Protein AF-A0A151N813-F1 (afdb_monomer)

Sequence (233 aa):
MLEVTDEEVWAVTLVGGGPVPHPDSGGESEEPPSREAEDLAPAASGESGVGSRAPEPEWAKALGKALKEVLQPSPESVAYKRLRIFSGKDPLPPGEETFEAWHSHVTETLASWAVSEEEKRRRLLESFRDPAFAVVRMIKQENSNISVLQCLKLLSSVFGKSVQAEALFLEFNKTYQQKGETVSAYILRLERVLQQLAAQGGLTWEMAGKARLQQLQHSFGMLVGQPKLDGKC

pLDDT: mean 71.02, std 21.88, range [28.88, 94.69]

Secondary structure (DSSP, 8-state):
------------------PPPPPP-----------------------------PPPPHHHHHHHHHHHHHHSPPHHHHTT-PPPPB---SSPPTT---HHHHHHHHHHHHHH--S-HHHHHHHHHHHB-TTHHHHHHHHHHH-TT--HHHHHHHHHHHHS----HHHHHHHHHH--PPTT--HHHHHHHHHHHHHHHHHTTSS-HHHHHHHHHHHHHHHHHHHH---------

Foldseek 3Di:
DDDDDDDDDDDPDDDDDDDDDDDDDDDDDDDDDDDDDDDDDDDDDDDDDDPPPDPDPPVVVVVVVVVCVVPPCPCVNQVPDQQAADALDPVDDPPDDALVVSLVRLVVNLVPHPDDQVVNVVSVLVRYDPPVNVVLVVVCVVPVPDGPVNSSVVCCVVRNPPPDLVNLVVVLLVQAADDVRDPVNSLVVNVVSLVSNVVNVNDDPVRSVVSSVVRVVVNVVVVVPDPDPPDDD

Mean predicted aligned error: 19.92 Å

Structure (mmCIF, N/CA/C/O backbone):
data_AF-A0A151N813-F1
#
_entry.id   AF-A0A151N813-F1
#
loop_
_atom_site.group_PDB
_atom_site.id
_atom_site.type_symbol
_atom_site.label_atom_id
_atom_site.label_alt_id
_atom_site.label_comp_id
_atom_site.label_asym_id
_atom_site.label_entity_id
_atom_site.label_seq_id
_atom_site.pdbx_PDB_ins_code
_atom_site.Cartn_x
_atom_site.Cartn_y
_atom_site.Cartn_z
_atom_site.occupancy
_atom_site.B_iso_or_equiv
_atom_site.auth_seq_id
_atom_site.auth_comp_id
_atom_site.auth_asym_id
_atom_site.auth_atom_id
_atom_site.pdbx_PDB_model_num
ATOM 1 N N . MET A 1 1 ? -9.549 21.080 59.063 1.00 31.45 1 MET A N 1
ATOM 2 C CA . MET A 1 1 ? -8.547 20.264 59.772 1.00 31.45 1 MET A CA 1
ATOM 3 C C . MET A 1 1 ? -8.586 18.883 59.152 1.00 31.45 1 MET A C 1
ATOM 5 O O . MET A 1 1 ? -9.656 18.291 59.144 1.00 31.45 1 MET A O 1
ATOM 9 N N . LEU A 1 2 ? -7.424 18.469 58.644 1.00 28.88 2 LEU A N 1
ATOM 10 C CA . LEU A 1 2 ? -7.049 17.204 58.002 1.00 28.88 2 LEU A CA 1
ATOM 11 C C . LEU A 1 2 ? -7.455 16.989 56.534 1.00 28.88 2 LEU A C 1
ATOM 13 O O . LEU A 1 2 ? -8.622 16.965 56.156 1.00 28.88 2 LEU A O 1
ATOM 17 N N . GLU A 1 3 ? -6.378 16.878 55.762 1.00 39.06 3 GLU A N 1
ATOM 18 C CA . GLU A 1 3 ? -6.183 16.683 54.333 1.00 39.06 3 GLU A CA 1
ATOM 19 C C . GLU A 1 3 ? -6.311 15.204 53.941 1.00 39.06 3 GLU A C 1
ATOM 21 O O . GLU A 1 3 ? -6.033 14.331 54.761 1.00 39.06 3 GLU A O 1
ATOM 26 N N . VAL A 1 4 ? -6.601 14.946 52.662 1.00 31.75 4 VAL A N 1
ATOM 27 C CA . VAL A 1 4 ? -5.928 13.902 51.867 1.00 31.75 4 VAL A CA 1
ATOM 28 C C . VAL A 1 4 ? -5.714 14.477 50.463 1.00 31.75 4 VAL A C 1
ATOM 30 O O . VAL A 1 4 ? -6.650 14.968 49.833 1.00 31.75 4 VAL A O 1
ATOM 33 N N . THR A 1 5 ? -4.457 14.470 50.038 1.00 36.81 5 THR A N 1
ATOM 34 C CA . THR A 1 5 ? -3.904 14.965 48.773 1.00 36.81 5 THR A CA 1
ATOM 35 C C . THR A 1 5 ? -3.867 13.885 47.688 1.00 36.81 5 THR A C 1
ATOM 37 O O . THR A 1 5 ? -3.756 12.712 48.025 1.00 36.81 5 THR A O 1
ATOM 40 N N . ASP A 1 6 ? -3.869 14.360 46.434 1.00 35.25 6 ASP A N 1
ATOM 41 C CA . ASP A 1 6 ? -3.265 13.815 45.200 1.00 35.25 6 ASP A CA 1
ATOM 42 C C . ASP A 1 6 ? -3.540 12.366 44.777 1.00 35.25 6 ASP A C 1
ATOM 44 O O . ASP A 1 6 ? -3.143 11.455 45.482 1.00 35.25 6 ASP A O 1
ATOM 48 N N . GLU A 1 7 ? -4.094 12.180 43.566 1.00 32.06 7 GLU A N 1
ATOM 49 C CA . GLU A 1 7 ? -3.434 11.400 42.500 1.00 32.06 7 GLU A CA 1
ATOM 50 C C . GLU A 1 7 ? -3.884 11.911 41.109 1.00 32.06 7 GLU A C 1
ATOM 52 O O . GLU A 1 7 ? -5.049 11.849 40.709 1.00 32.06 7 GLU A O 1
ATOM 57 N N . GLU A 1 8 ? -2.899 12.472 40.418 1.00 34.56 8 GLU A N 1
ATOM 58 C CA . GLU A 1 8 ? -2.790 12.942 39.039 1.00 34.56 8 GLU A CA 1
ATOM 59 C C . GLU A 1 8 ? -3.786 12.392 37.996 1.00 34.56 8 GLU A C 1
ATOM 61 O O . GLU A 1 8 ? -3.764 11.240 37.554 1.00 34.56 8 GLU A O 1
ATOM 66 N N . VAL A 1 9 ? -4.594 13.314 37.474 1.00 36.69 9 VAL A N 1
ATOM 67 C CA . VAL A 1 9 ? -5.397 13.157 36.261 1.00 36.69 9 VAL A CA 1
ATOM 68 C C . VAL A 1 9 ? -4.473 13.253 35.037 1.00 36.69 9 VAL A C 1
ATOM 70 O O . VAL A 1 9 ? -4.235 14.329 34.504 1.00 36.69 9 VAL A O 1
ATOM 73 N N . TRP A 1 10 ? -3.939 12.105 34.614 1.00 31.36 10 TRP A N 1
ATOM 74 C CA . TRP A 1 10 ? -3.465 11.767 33.259 1.00 31.36 10 TRP A CA 1
ATOM 75 C C . TRP A 1 10 ? -2.813 12.891 32.432 1.00 31.36 10 TRP A C 1
ATOM 77 O O . TRP A 1 10 ? -3.293 13.246 31.353 1.00 31.36 10 TRP A O 1
ATOM 87 N N . ALA A 1 11 ? -1.652 13.376 32.866 1.00 31.75 11 ALA A N 1
ATOM 88 C CA . ALA A 1 11 ? -0.708 14.022 31.963 1.00 31.75 11 ALA A CA 1
ATOM 89 C C . ALA A 1 11 ? 0.151 12.940 31.285 1.00 31.75 11 ALA A C 1
ATOM 91 O O . ALA A 1 11 ? 1.164 12.511 31.826 1.00 31.75 11 ALA A O 1
ATOM 92 N N . VAL A 1 12 ? -0.247 12.473 30.098 1.00 35.78 12 VAL A N 1
ATOM 93 C CA . VAL A 1 12 ? 0.667 11.723 29.220 1.00 35.78 12 VAL A CA 1
ATOM 94 C C . VAL A 1 12 ? 1.146 12.686 28.146 1.00 35.78 12 VAL A C 1
ATOM 96 O O . VAL A 1 12 ? 0.469 12.935 27.151 1.00 35.78 12 VAL A O 1
ATOM 99 N N . THR A 1 13 ? 2.301 13.290 28.397 1.00 34.25 13 THR A N 1
ATOM 100 C CA . THR A 1 13 ? 3.003 14.150 27.450 1.00 34.25 13 THR A CA 1
ATOM 101 C C . THR A 1 13 ? 3.733 13.295 26.413 1.00 34.25 13 THR A C 1
ATOM 103 O O . THR A 1 13 ? 4.518 12.406 26.736 1.00 34.25 13 THR A O 1
ATOM 106 N N . LEU A 1 14 ? 3.477 13.580 25.135 1.00 37.69 14 LEU A N 1
ATOM 107 C CA . LEU A 1 14 ? 4.284 13.117 24.007 1.00 37.69 14 LEU A CA 1
ATOM 108 C C . LEU A 1 14 ? 5.649 13.817 24.059 1.00 37.69 14 LEU A C 1
ATOM 110 O O . LEU A 1 14 ? 5.739 15.004 23.750 1.00 37.69 14 LEU A O 1
ATOM 114 N N . VAL A 1 15 ? 6.713 13.098 24.430 1.00 35.47 15 VAL A N 1
ATOM 115 C CA . VAL A 1 15 ? 8.097 13.589 24.312 1.00 35.47 15 VAL A CA 1
ATOM 116 C C . VAL A 1 15 ? 9.010 12.520 23.711 1.00 35.47 15 VAL A C 1
ATOM 118 O O . VAL A 1 15 ? 9.234 11.470 24.298 1.00 35.47 15 VAL A O 1
ATOM 121 N N . GLY A 1 16 ? 9.531 12.852 22.525 1.00 33.00 16 GLY A N 1
ATOM 122 C CA . GLY A 1 16 ? 10.963 12.886 22.197 1.00 33.00 16 GLY A CA 1
ATOM 123 C C . GLY A 1 16 ? 11.802 11.621 22.386 1.00 33.00 16 GL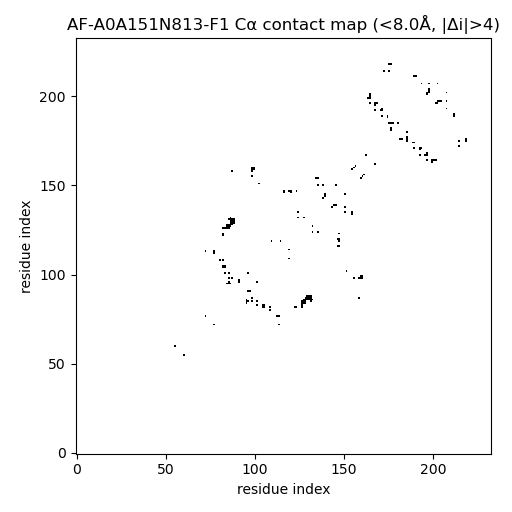Y A C 1
ATOM 124 O O . GLY A 1 16 ? 12.147 11.248 23.500 1.00 33.00 16 GLY A O 1
ATOM 125 N N . GLY A 1 17 ? 12.235 11.042 21.264 1.00 35.16 17 GLY A N 1
ATOM 126 C CA . GLY A 1 17 ? 13.209 9.954 21.218 1.00 35.16 17 GLY A CA 1
ATOM 127 C C . GLY A 1 17 ? 14.632 10.324 21.660 1.00 35.16 17 GLY A C 1
ATOM 128 O O . GLY A 1 17 ? 15.066 11.471 21.576 1.00 35.16 17 GLY A O 1
ATOM 129 N N . GLY A 1 18 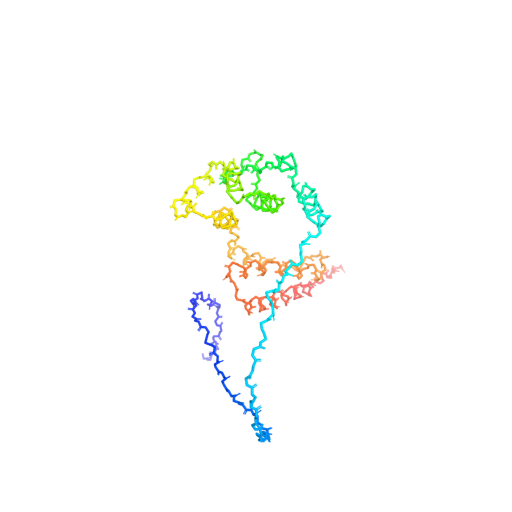? 15.370 9.283 22.051 1.00 33.16 18 GLY A N 1
ATOM 130 C CA . GLY A 1 18 ? 16.820 9.247 22.236 1.00 33.16 18 GLY A CA 1
ATOM 131 C C . GLY A 1 18 ? 17.324 7.790 22.176 1.00 33.16 18 GLY A C 1
ATOM 132 O O . GLY A 1 18 ? 16.537 6.882 22.448 1.00 33.16 18 GLY A O 1
ATOM 133 N N . PRO A 1 19 ? 18.581 7.534 21.758 1.00 34.00 19 PRO A N 1
ATOM 134 C CA . PRO A 1 19 ? 19.038 6.219 21.303 1.00 34.00 19 PRO A CA 1
ATOM 135 C C . PRO A 1 19 ? 19.539 5.310 22.436 1.00 34.00 19 PRO A C 1
ATOM 137 O O . PRO A 1 19 ? 20.128 5.768 23.412 1.00 34.00 19 PRO A O 1
ATOM 140 N N . VAL A 1 20 ? 19.338 4.001 22.260 1.00 39.66 20 VAL A N 1
ATOM 141 C CA . VAL A 1 20 ? 19.756 2.938 23.188 1.00 39.66 20 VAL A CA 1
ATOM 142 C C . VAL A 1 20 ? 21.216 2.535 22.909 1.00 39.66 20 VAL A C 1
ATOM 144 O O . VAL A 1 20 ? 21.538 2.257 21.752 1.00 39.66 20 VAL A O 1
ATOM 147 N N . PRO A 1 21 ? 22.108 2.472 23.918 1.00 40.69 21 PRO A N 1
ATOM 148 C CA . PRO A 1 21 ? 23.473 1.983 23.744 1.00 40.69 21 PRO A CA 1
ATOM 149 C C . PRO A 1 21 ? 23.545 0.446 23.801 1.00 40.69 21 PRO A C 1
ATOM 151 O O . PRO A 1 21 ? 22.892 -0.196 24.623 1.00 40.69 21 PRO A O 1
ATOM 154 N N . HIS A 1 22 ? 24.380 -0.132 22.934 1.00 44.50 22 HIS A N 1
ATOM 155 C CA . HIS A 1 22 ? 24.817 -1.531 22.985 1.00 44.50 22 HIS A CA 1
ATOM 156 C C . HIS A 1 22 ? 25.845 -1.739 24.111 1.00 44.50 22 HIS A C 1
ATOM 158 O O . HIS A 1 22 ? 26.760 -0.921 24.227 1.00 44.50 22 HIS A O 1
ATOM 164 N N . PRO A 1 23 ? 25.782 -2.843 24.876 1.00 46.44 23 PRO A N 1
ATOM 165 C CA . PRO A 1 23 ? 26.921 -3.297 25.654 1.00 46.44 23 PRO A CA 1
ATOM 166 C C . PRO A 1 23 ? 27.832 -4.196 24.808 1.00 46.44 23 PRO A C 1
ATOM 168 O O . PRO A 1 23 ? 27.420 -5.222 24.264 1.00 46.44 23 PRO A O 1
ATOM 171 N N . ASP A 1 24 ? 29.077 -3.744 24.729 1.00 34.41 24 ASP A N 1
ATOM 172 C CA . ASP A 1 24 ? 30.290 -4.459 24.356 1.00 34.41 24 ASP A CA 1
ATOM 173 C C . ASP A 1 24 ? 30.599 -5.550 25.400 1.00 34.41 24 ASP A C 1
ATOM 175 O O . ASP A 1 24 ? 30.432 -5.330 26.603 1.00 34.41 24 ASP A O 1
ATOM 179 N N . SER A 1 25 ? 31.040 -6.728 24.960 1.00 40.72 25 SER A N 1
ATOM 180 C CA . SER A 1 25 ? 31.631 -7.735 25.846 1.00 40.72 25 SER A CA 1
ATOM 181 C C . SER A 1 25 ? 32.571 -8.631 25.045 1.00 40.72 25 SER A C 1
ATOM 183 O O . SER A 1 25 ? 32.150 -9.555 24.347 1.00 40.72 25 SER A O 1
ATOM 185 N N . GLY A 1 26 ? 33.858 -8.295 25.127 1.00 33.66 26 GLY A N 1
ATOM 186 C CA . GLY A 1 26 ? 34.970 -9.175 24.797 1.00 33.66 26 GLY A CA 1
ATOM 187 C C . GLY A 1 26 ? 35.279 -10.170 25.923 1.00 33.66 26 GLY A C 1
ATOM 188 O O . GLY A 1 26 ? 34.836 -10.010 27.060 1.00 33.66 26 GLY A O 1
ATOM 189 N N . GLY A 1 27 ? 36.064 -11.186 25.569 1.00 31.92 27 GLY A N 1
ATOM 190 C CA . GLY A 1 27 ? 36.585 -12.237 26.447 1.00 31.92 27 GLY A CA 1
ATOM 191 C C . GLY A 1 27 ? 36.788 -13.518 25.630 1.00 31.92 27 GLY A C 1
ATOM 192 O O . GLY A 1 27 ? 35.830 -14.240 25.391 1.00 31.92 27 GLY A O 1
ATOM 193 N N . GLU A 1 28 ? 37.870 -13.624 24.861 1.00 32.19 28 GLU A N 1
ATOM 194 C CA . GLU A 1 28 ? 39.173 -14.225 25.211 1.00 32.19 28 GLU A CA 1
ATOM 195 C C . GLU A 1 28 ? 39.224 -15.763 25.158 1.00 32.19 28 GLU A C 1
ATOM 197 O O . GLU A 1 28 ? 38.359 -16.483 25.645 1.00 32.19 28 GLU A O 1
ATOM 202 N N . SER A 1 29 ? 40.279 -16.191 24.467 1.00 40.81 29 SER A N 1
ATOM 203 C CA . SER A 1 29 ? 40.729 -17.506 24.029 1.00 40.81 29 SER A CA 1
ATOM 204 C C . SER A 1 29 ? 40.925 -18.560 25.118 1.00 40.81 29 SER A C 1
ATOM 206 O O . SER A 1 29 ? 41.423 -18.238 26.187 1.00 40.81 29 SER A O 1
ATOM 208 N N . GLU A 1 30 ? 40.771 -19.835 24.741 1.00 35.66 30 GLU A N 1
ATOM 209 C CA . GLU A 1 30 ? 41.654 -20.913 25.213 1.00 35.66 30 GLU A CA 1
ATOM 210 C C . GLU A 1 30 ? 41.930 -21.931 24.086 1.00 35.66 30 GLU A C 1
ATOM 212 O O . GLU A 1 30 ? 41.045 -22.648 23.622 1.00 35.66 30 GLU A O 1
ATOM 217 N N . GLU A 1 31 ? 43.193 -21.979 23.660 1.00 44.72 31 GLU A N 1
ATOM 218 C CA . GLU A 1 31 ? 43.885 -23.132 23.067 1.00 44.72 31 GLU A CA 1
ATOM 219 C C . GLU A 1 31 ? 44.896 -23.604 24.131 1.00 44.72 31 GLU A C 1
ATOM 221 O O . GLU A 1 31 ? 45.392 -22.747 24.874 1.00 44.72 31 GLU A O 1
ATOM 226 N N . PRO A 1 32 ? 45.187 -24.914 24.290 1.00 48.72 32 PRO A N 1
ATOM 227 C CA . PRO A 1 32 ? 46.527 -25.429 23.905 1.00 48.72 32 PRO A CA 1
ATOM 228 C C . PRO A 1 32 ? 46.560 -26.975 23.662 1.00 48.72 32 PRO A C 1
ATOM 230 O O . PRO A 1 32 ? 45.519 -27.627 23.769 1.00 48.72 32 PRO A O 1
ATOM 233 N N . PRO A 1 33 ? 47.724 -27.661 23.519 1.00 48.94 33 PRO A N 1
ATOM 234 C CA . PRO A 1 33 ? 49.008 -27.283 22.912 1.00 48.94 33 PRO A CA 1
ATOM 235 C C . PRO A 1 33 ? 49.556 -28.298 21.869 1.00 48.94 33 PRO A C 1
ATOM 237 O O . PRO A 1 33 ? 49.332 -29.507 21.934 1.00 48.94 33 PRO A O 1
ATOM 240 N N . SER A 1 34 ? 50.402 -27.765 20.985 1.00 35.53 34 SER A N 1
ATOM 241 C CA . SER A 1 34 ? 51.756 -28.214 20.598 1.00 35.53 34 SER A CA 1
ATOM 242 C C . SER A 1 34 ? 52.111 -29.712 20.551 1.00 35.53 34 SER A C 1
ATOM 244 O O . SER A 1 34 ? 52.251 -30.375 21.579 1.00 35.53 34 SER A O 1
ATOM 246 N N . ARG A 1 35 ? 52.541 -30.174 19.368 1.00 37.06 35 ARG A N 1
ATOM 247 C CA . ARG A 1 35 ? 53.760 -30.992 19.242 1.00 37.06 35 ARG A CA 1
ATOM 248 C C . ARG A 1 35 ? 54.541 -30.608 17.989 1.00 37.06 35 ARG A C 1
ATOM 250 O O . ARG A 1 35 ? 53.966 -30.333 16.941 1.00 37.06 35 ARG A O 1
ATOM 257 N N . GLU A 1 36 ? 55.845 -30.520 18.191 1.00 37.66 36 GLU A N 1
ATOM 258 C CA . GLU A 1 36 ? 56.830 -29.843 17.361 1.00 37.66 36 GLU A CA 1
ATOM 259 C C . GLU A 1 36 ? 57.248 -30.630 16.110 1.00 37.66 36 GLU A C 1
ATOM 261 O O . GLU A 1 36 ? 57.192 -31.857 16.075 1.00 37.66 36 GLU A O 1
ATOM 266 N N . ALA A 1 37 ? 57.637 -29.817 15.121 1.00 45.16 37 ALA A N 1
ATOM 267 C CA . ALA A 1 37 ? 58.468 -30.000 13.932 1.00 45.16 37 ALA A CA 1
ATOM 268 C C . ALA A 1 37 ? 59.145 -31.353 13.705 1.00 45.16 37 ALA A C 1
ATOM 270 O O . ALA A 1 37 ? 59.802 -31.822 14.619 1.00 45.16 37 ALA A O 1
ATOM 271 N N . GLU A 1 38 ? 59.167 -31.812 12.442 1.00 43.50 38 GLU A N 1
ATOM 272 C CA . GLU A 1 38 ? 60.421 -32.119 11.730 1.00 43.50 38 GLU A CA 1
ATOM 273 C C . GLU A 1 38 ? 60.307 -31.746 10.237 1.00 43.50 38 GLU A C 1
ATOM 275 O O . GLU A 1 38 ? 59.293 -31.968 9.574 1.00 43.50 38 GLU A O 1
ATOM 280 N N . ASP A 1 39 ? 61.367 -31.089 9.782 1.00 41.25 39 ASP A N 1
ATOM 281 C CA . ASP A 1 39 ? 61.653 -30.482 8.485 1.00 41.25 39 ASP A CA 1
ATOM 282 C C . ASP A 1 39 ? 61.910 -31.538 7.394 1.00 41.25 39 ASP A C 1
ATOM 284 O O . ASP A 1 39 ? 62.437 -32.599 7.714 1.00 41.25 39 ASP A O 1
ATOM 288 N N . LEU A 1 40 ? 61.558 -31.237 6.133 1.00 41.03 40 LEU A N 1
ATOM 289 C CA . LEU A 1 40 ? 62.145 -31.775 4.887 1.00 41.03 40 LEU A CA 1
ATOM 290 C C . LEU A 1 40 ? 61.308 -31.330 3.671 1.00 41.03 40 LEU A C 1
ATOM 292 O O . LEU A 1 40 ? 60.356 -31.991 3.251 1.00 41.03 40 LEU A O 1
ATOM 296 N N . ALA A 1 41 ? 61.707 -30.220 3.047 1.00 43.88 41 ALA A N 1
ATOM 297 C CA . ALA A 1 41 ? 61.429 -29.999 1.628 1.00 43.88 41 ALA A CA 1
ATOM 298 C C . ALA A 1 41 ? 62.288 -30.957 0.779 1.00 43.88 41 ALA A C 1
ATOM 300 O O . ALA A 1 41 ? 63.435 -31.249 1.128 1.00 43.88 41 ALA A O 1
ATOM 301 N N . PRO A 1 42 ? 61.792 -31.374 -0.395 1.00 43.50 42 PRO A N 1
ATOM 302 C CA . PRO A 1 42 ? 62.461 -30.875 -1.590 1.00 43.50 42 PRO A CA 1
ATOM 303 C C . PRO A 1 42 ? 61.488 -30.396 -2.671 1.00 43.50 42 PRO A C 1
ATOM 305 O O . PRO A 1 42 ? 60.418 -30.953 -2.906 1.00 43.50 42 PRO A O 1
ATOM 308 N N . ALA A 1 43 ? 61.918 -29.341 -3.353 1.00 42.41 43 ALA A N 1
ATOM 309 C CA . ALA A 1 43 ? 61.304 -28.807 -4.554 1.00 42.41 43 ALA A CA 1
ATOM 310 C C . ALA A 1 43 ? 61.310 -29.827 -5.705 1.00 42.41 43 ALA A C 1
ATOM 312 O O . ALA A 1 43 ? 62.350 -30.418 -5.980 1.00 42.41 43 ALA A O 1
ATOM 313 N N . ALA A 1 44 ? 60.192 -29.942 -6.430 1.00 35.62 44 ALA A N 1
ATOM 314 C CA . ALA A 1 44 ? 60.163 -30.116 -7.886 1.00 35.62 44 ALA A CA 1
ATOM 315 C C . ALA A 1 44 ? 58.720 -30.039 -8.420 1.00 35.62 44 ALA A C 1
ATOM 317 O O . ALA A 1 44 ? 57.857 -30.820 -8.038 1.00 35.62 44 ALA A O 1
ATOM 318 N N . SER A 1 45 ? 58.507 -29.067 -9.306 1.00 43.53 45 SER A N 1
ATOM 319 C CA . SER A 1 45 ? 57.642 -29.051 -10.493 1.00 43.53 45 SER A CA 1
ATOM 320 C C . SER A 1 45 ? 56.474 -30.044 -10.599 1.00 43.53 45 SER A C 1
ATOM 322 O O . SER A 1 45 ? 56.663 -31.252 -10.715 1.00 43.53 45 SER A O 1
ATOM 324 N N . GLY A 1 46 ? 55.265 -29.497 -10.745 1.00 35.47 46 GLY A N 1
ATOM 325 C CA . GLY A 1 46 ? 54.067 -30.245 -11.1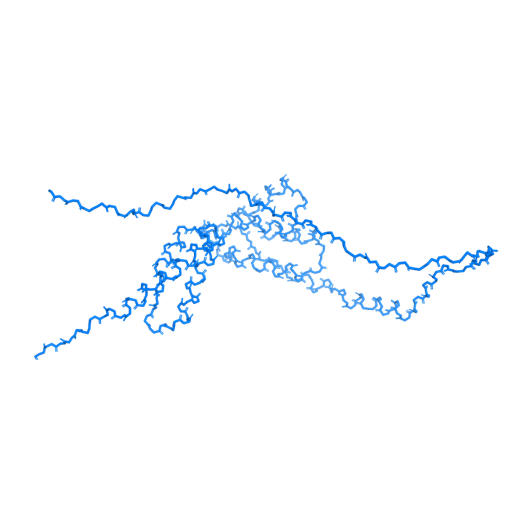18 1.00 35.47 46 GLY A CA 1
ATOM 326 C C . GLY A 1 46 ? 52.924 -29.314 -11.501 1.00 35.47 46 GLY A C 1
ATOM 327 O O . GLY A 1 46 ? 52.020 -29.055 -10.717 1.00 35.47 46 GLY A O 1
ATOM 328 N N . GLU A 1 47 ? 53.001 -28.777 -12.709 1.00 43.47 47 GLU A N 1
ATOM 329 C CA . GLU A 1 47 ? 51.936 -28.040 -13.379 1.00 43.47 47 GLU A CA 1
ATOM 330 C C . GLU A 1 47 ? 50.761 -28.994 -13.658 1.00 43.47 47 GLU A C 1
ATOM 332 O O . GLU A 1 47 ? 50.941 -29.984 -14.362 1.00 43.47 47 GLU A O 1
ATOM 337 N N . SER A 1 48 ? 49.571 -28.730 -13.109 1.00 39.28 48 SER A N 1
ATOM 338 C CA . SER A 1 48 ? 48.253 -29.192 -13.601 1.00 39.28 48 SER A CA 1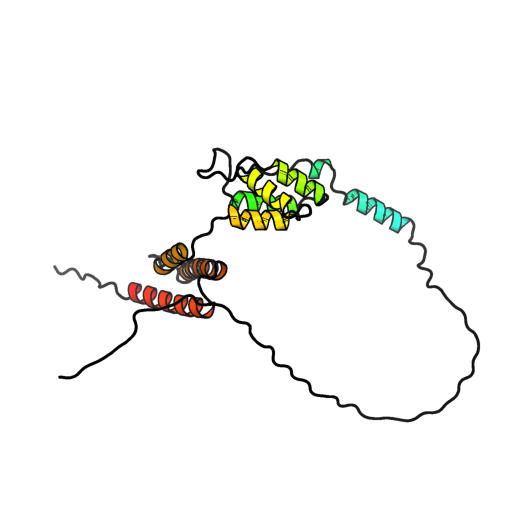
ATOM 339 C C . SER A 1 48 ? 47.186 -28.824 -12.567 1.00 39.28 48 SER A C 1
ATOM 341 O O . SER A 1 48 ? 47.348 -29.088 -11.388 1.00 39.28 48 SER A O 1
ATOM 343 N N . GLY A 1 49 ? 46.050 -28.233 -12.891 1.00 38.84 49 GLY A N 1
ATOM 344 C CA . GLY A 1 49 ? 45.522 -27.839 -14.175 1.00 38.84 49 GLY A CA 1
ATOM 345 C C . GLY A 1 49 ? 44.364 -26.888 -13.914 1.00 38.84 49 GLY A C 1
ATOM 346 O O . GLY A 1 49 ? 43.641 -27.003 -12.923 1.00 38.84 49 GLY A O 1
ATOM 347 N N . VAL A 1 50 ? 44.214 -25.928 -14.819 1.00 41.69 50 VAL A N 1
ATOM 348 C CA . VAL A 1 50 ? 42.993 -25.147 -14.986 1.00 41.69 50 VAL A CA 1
ATOM 349 C C . VAL A 1 50 ? 41.825 -26.128 -14.968 1.00 41.69 50 VAL A C 1
ATOM 351 O O . VAL A 1 50 ? 41.753 -27.015 -15.820 1.00 41.69 50 VAL A O 1
ATOM 354 N N . GLY A 1 51 ? 40.940 -25.989 -13.980 1.00 37.56 51 GLY A N 1
ATOM 355 C CA . GLY A 1 51 ? 39.683 -26.717 -13.922 1.00 37.56 51 GLY A CA 1
ATOM 356 C C . GLY A 1 51 ? 38.893 -26.422 -15.189 1.00 37.56 51 GLY A C 1
ATOM 357 O O . GLY A 1 51 ? 38.180 -25.423 -15.271 1.00 37.56 51 GLY A O 1
ATOM 358 N N . SER A 1 52 ? 39.056 -27.274 -16.202 1.00 43.78 52 SER A N 1
ATOM 359 C CA . SER A 1 52 ? 38.202 -27.280 -17.377 1.00 43.78 52 SER A CA 1
ATOM 360 C C . SER A 1 52 ? 36.812 -27.630 -16.888 1.00 43.78 52 SER A C 1
ATOM 362 O O . SER A 1 52 ? 36.500 -28.790 -16.622 1.00 43.78 52 SER A O 1
ATOM 364 N N . ARG A 1 53 ? 35.967 -26.606 -16.758 1.00 57.34 53 ARG A N 1
ATOM 365 C CA . ARG A 1 53 ? 34.521 -26.778 -16.772 1.00 57.34 53 ARG A CA 1
ATOM 366 C C . ARG A 1 53 ? 34.219 -27.556 -18.047 1.00 57.34 53 ARG A C 1
ATOM 368 O O . ARG A 1 53 ? 34.357 -27.008 -19.140 1.00 57.34 53 ARG A O 1
ATOM 375 N N . ALA A 1 54 ? 33.905 -28.843 -17.893 1.00 60.66 54 ALA A N 1
ATOM 376 C CA . ALA A 1 54 ? 33.540 -29.707 -19.002 1.00 60.66 54 ALA A CA 1
ATOM 377 C C . ALA A 1 54 ? 32.514 -28.970 -19.880 1.00 60.66 54 ALA A C 1
ATOM 379 O O . ALA A 1 54 ? 31.637 -28.292 -19.324 1.00 60.66 54 ALA A O 1
ATOM 380 N N . PRO A 1 55 ? 32.642 -29.034 -21.219 1.00 69.06 55 PRO A N 1
ATOM 381 C CA . PRO A 1 55 ? 31.706 -28.367 -22.105 1.00 69.06 55 PRO A CA 1
ATOM 382 C C . PRO A 1 55 ? 30.309 -28.849 -21.738 1.00 69.06 55 PRO A C 1
ATOM 384 O O . PRO A 1 55 ? 30.037 -30.050 -21.731 1.00 69.06 55 PRO A O 1
ATOM 387 N N . GLU A 1 56 ? 29.462 -27.899 -21.344 1.00 73.81 56 GLU A N 1
ATOM 388 C CA . GLU A 1 56 ? 28.092 -28.202 -20.968 1.00 73.81 56 GLU A CA 1
ATOM 389 C C . GLU A 1 56 ? 27.459 -28.998 -22.119 1.00 73.81 56 GLU A C 1
ATOM 391 O O . GLU A 1 56 ? 27.587 -28.566 -23.274 1.00 73.81 56 GLU A O 1
ATOM 396 N N . PRO A 1 57 ? 26.836 -30.158 -21.844 1.00 86.25 57 PRO A N 1
ATOM 397 C CA . PRO A 1 57 ? 26.282 -30.982 -22.899 1.00 86.25 57 PRO A CA 1
ATOM 398 C C . PRO A 1 57 ? 25.331 -30.163 -23.772 1.00 86.25 57 PRO A C 1
ATOM 400 O O . PRO A 1 57 ? 24.527 -29.387 -23.259 1.00 86.25 57 PRO A O 1
ATOM 403 N N . GLU A 1 58 ? 25.380 -30.353 -25.088 1.00 85.38 58 GLU A N 1
ATOM 404 C CA . GLU A 1 58 ? 24.513 -29.619 -26.023 1.00 85.38 58 GLU A CA 1
ATOM 405 C C . GLU A 1 58 ? 23.022 -29.788 -25.684 1.00 85.38 58 GLU A C 1
ATOM 407 O O . GLU A 1 58 ? 22.237 -28.856 -25.842 1.00 85.38 58 GLU A O 1
ATOM 412 N N . TRP A 1 59 ? 22.639 -30.936 -25.111 1.00 86.19 59 TRP A N 1
ATOM 413 C CA . TRP A 1 59 ? 21.284 -31.162 -24.607 1.00 86.19 59 TRP A CA 1
ATOM 414 C C . TRP A 1 59 ? 20.937 -30.277 -23.400 1.00 86.19 59 TRP A C 1
ATOM 416 O O . TRP A 1 59 ? 19.800 -29.833 -23.294 1.00 86.19 59 TRP A O 1
ATOM 426 N N . ALA A 1 60 ? 21.891 -29.974 -22.518 1.00 88.88 60 ALA A N 1
ATOM 427 C CA . ALA A 1 60 ? 21.681 -29.107 -21.361 1.00 88.88 60 ALA A CA 1
ATOM 428 C C . ALA A 1 60 ? 21.567 -27.632 -21.785 1.00 88.88 60 ALA A C 1
ATOM 430 O O . ALA A 1 60 ? 20.645 -26.945 -21.346 1.00 88.88 60 ALA A O 1
ATOM 431 N N . LYS A 1 61 ? 22.371 -27.187 -22.764 1.00 87.19 61 LYS A N 1
ATOM 432 C CA . LYS A 1 61 ? 22.190 -25.872 -23.408 1.00 87.19 61 LYS A CA 1
ATOM 433 C C . LYS A 1 61 ? 20.845 -25.764 -24.126 1.00 87.19 61 LYS A C 1
ATOM 435 O O . LYS A 1 61 ? 20.166 -24.742 -24.020 1.00 87.19 61 LYS A O 1
ATOM 440 N N . ALA A 1 62 ? 20.448 -26.811 -24.851 1.00 89.38 62 ALA A N 1
ATOM 441 C CA . ALA A 1 62 ? 19.167 -26.869 -25.548 1.00 89.38 62 ALA A CA 1
ATOM 442 C C . ALA A 1 62 ? 17.986 -26.854 -24.568 1.00 89.38 62 ALA A C 1
ATOM 444 O O . ALA A 1 62 ? 17.029 -26.113 -24.788 1.00 89.38 62 ALA A O 1
ATOM 445 N N . LEU A 1 63 ? 18.077 -27.589 -23.454 1.00 88.69 63 LEU A N 1
ATOM 446 C CA . LEU A 1 63 ? 17.100 -27.527 -22.368 1.00 88.69 63 LEU A CA 1
ATOM 447 C C . LEU A 1 63 ? 17.074 -26.147 -21.715 1.00 88.69 63 LEU A C 1
ATOM 449 O O . LEU A 1 63 ? 15.993 -25.624 -21.489 1.00 88.69 63 LEU A O 1
ATOM 453 N N . GLY A 1 64 ? 18.2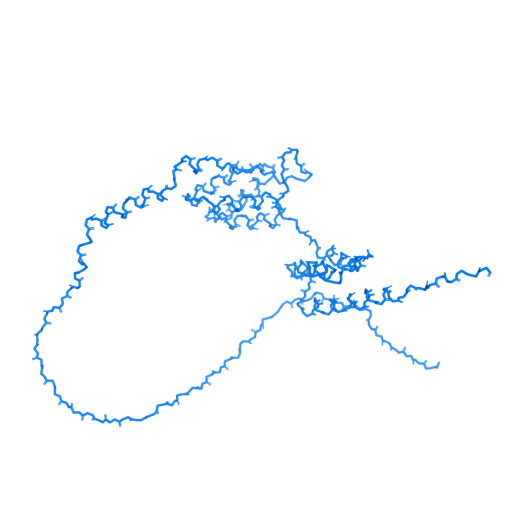25 -25.522 -21.462 1.00 87.75 64 GLY A N 1
ATOM 454 C CA . GLY A 1 64 ? 18.298 -24.163 -20.925 1.00 87.75 64 GLY A CA 1
ATOM 455 C C . GLY A 1 64 ? 17.632 -23.141 -21.847 1.00 87.75 64 GLY A C 1
ATO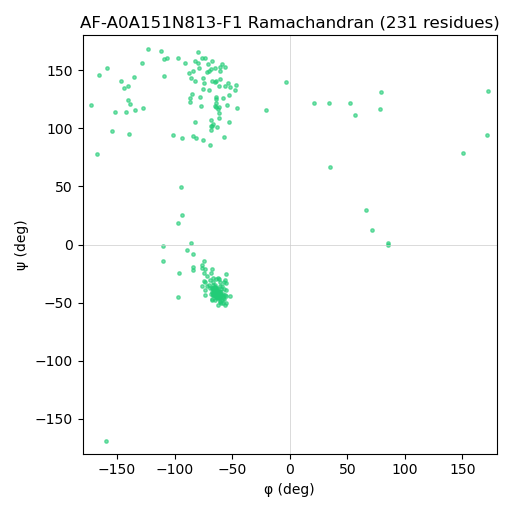M 456 O O . GLY A 1 64 ? 16.907 -22.262 -21.381 1.00 87.75 64 GLY A O 1
ATOM 457 N N . LYS A 1 65 ? 17.807 -23.287 -23.165 1.00 84.50 65 LYS A N 1
ATOM 458 C CA . LYS A 1 65 ? 17.139 -22.454 -24.171 1.00 84.50 65 LYS A CA 1
ATOM 459 C C . LYS A 1 65 ? 15.630 -22.707 -24.216 1.00 84.50 65 LYS A C 1
ATOM 461 O O . LYS A 1 65 ? 14.870 -21.747 -24.163 1.00 84.50 65 LYS A O 1
ATOM 466 N N . ALA A 1 66 ? 15.203 -23.967 -24.256 1.00 84.00 66 ALA A N 1
ATOM 467 C CA . ALA A 1 66 ? 13.791 -24.341 -24.286 1.00 84.00 66 ALA A CA 1
ATOM 468 C C . ALA A 1 66 ? 13.064 -23.923 -23.000 1.00 84.00 66 ALA A C 1
ATOM 470 O O . ALA A 1 66 ? 11.972 -23.371 -23.049 1.00 84.00 66 ALA A O 1
ATOM 471 N N . LEU A 1 67 ? 13.697 -24.114 -21.843 1.00 84.12 67 LEU A N 1
ATOM 472 C CA . LEU A 1 67 ? 13.176 -23.686 -20.552 1.00 84.12 67 LEU A CA 1
ATOM 473 C C . LEU A 1 67 ? 13.084 -22.158 -20.500 1.00 84.12 67 LEU A C 1
ATOM 475 O O . LEU A 1 67 ? 12.061 -21.629 -20.083 1.00 84.12 67 LEU A O 1
ATOM 479 N N . LYS A 1 68 ? 14.093 -21.437 -21.009 1.00 80.81 68 LYS A N 1
ATOM 480 C CA . LYS A 1 68 ? 14.032 -19.979 -21.148 1.00 80.81 68 LYS A CA 1
ATOM 481 C C . LYS A 1 68 ? 12.874 -19.551 -22.044 1.00 80.81 68 LYS A C 1
ATOM 483 O O . LYS A 1 68 ? 12.195 -18.618 -21.659 1.00 80.81 68 LYS A O 1
ATOM 488 N N . GLU A 1 69 ? 12.629 -20.215 -23.173 1.00 77.00 69 GLU A N 1
AT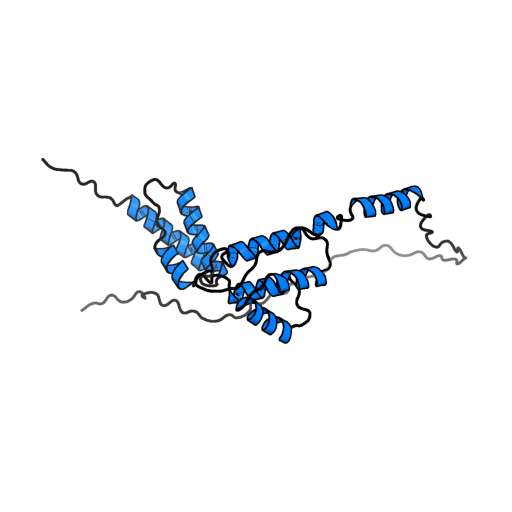OM 489 C CA . GLU A 1 69 ? 11.509 -19.933 -24.089 1.00 77.00 69 GLU A CA 1
ATOM 490 C C . GLU A 1 69 ? 10.131 -20.257 -23.481 1.00 77.00 69 GLU A C 1
ATOM 492 O O . GLU A 1 69 ? 9.199 -19.483 -23.667 1.00 77.00 69 GLU A O 1
ATOM 497 N N . VAL A 1 70 ? 10.002 -21.336 -22.702 1.00 73.81 70 VAL A N 1
ATOM 498 C CA . VAL A 1 70 ? 8.745 -21.736 -22.033 1.00 73.81 70 VAL A CA 1
ATOM 499 C C . VAL A 1 70 ? 8.442 -20.875 -20.802 1.00 73.81 70 VAL A C 1
ATOM 501 O O . VAL A 1 70 ? 7.282 -20.571 -20.530 1.00 73.81 70 VAL A O 1
ATOM 504 N N . LEU A 1 71 ? 9.472 -20.468 -20.056 1.00 69.81 71 LEU A N 1
ATOM 505 C CA . LEU A 1 71 ? 9.347 -19.526 -18.941 1.00 69.81 71 LEU A CA 1
ATOM 506 C C . LEU A 1 71 ? 9.356 -18.066 -19.390 1.00 69.81 71 LEU A C 1
ATOM 508 O O . LEU A 1 71 ? 9.101 -17.200 -18.551 1.00 69.81 71 LEU A O 1
ATOM 512 N N . GLN A 1 72 ? 9.631 -17.766 -20.668 1.00 66.06 72 GLN A N 1
ATOM 513 C CA . GLN A 1 72 ? 9.385 -16.423 -21.177 1.00 66.06 72 GLN A CA 1
ATOM 514 C C . GLN A 1 72 ? 7.881 -16.186 -21.068 1.00 66.06 72 GLN A C 1
ATOM 516 O O . GLN A 1 72 ? 7.092 -16.888 -21.704 1.00 66.06 72 GLN A O 1
ATOM 521 N N . PRO A 1 73 ? 7.455 -15.209 -20.263 1.00 56.56 73 PRO A N 1
ATOM 522 C CA . PRO A 1 73 ? 6.057 -14.862 -20.223 1.00 56.56 73 PRO A CA 1
ATOM 523 C C . PRO A 1 73 ? 5.707 -14.344 -21.615 1.00 56.56 73 PRO A C 1
ATOM 525 O O . PRO A 1 73 ? 6.302 -13.369 -22.078 1.00 56.56 73 PRO A O 1
ATOM 528 N N . SER A 1 74 ? 4.786 -15.031 -22.300 1.00 49.62 74 SER A N 1
ATOM 529 C CA . SER A 1 74 ? 4.315 -14.602 -23.617 1.00 49.62 74 SER A CA 1
ATOM 530 C C . SER A 1 74 ? 3.975 -13.108 -23.554 1.00 49.62 74 SER A C 1
ATOM 532 O O . SER A 1 74 ? 3.285 -12.691 -22.611 1.00 49.62 74 SER A O 1
ATOM 534 N N . PRO A 1 75 ? 4.425 -12.290 -24.524 1.00 53.09 75 PRO A N 1
ATOM 535 C CA . PRO A 1 75 ? 4.092 -10.871 -24.549 1.00 53.09 75 PRO A CA 1
ATOM 536 C C . PRO A 1 75 ? 2.574 -10.652 -24.513 1.00 53.09 75 PRO A C 1
ATOM 538 O O . PRO A 1 75 ? 2.129 -9.642 -23.981 1.00 53.09 75 PRO A O 1
ATOM 541 N N . GLU A 1 76 ? 1.773 -11.620 -24.967 1.00 47.06 76 GLU A N 1
ATOM 542 C CA . GLU A 1 76 ? 0.308 -11.575 -24.912 1.00 47.06 76 GLU A CA 1
ATOM 543 C C . GLU A 1 76 ? -0.260 -11.785 -23.495 1.00 47.06 76 GLU A C 1
ATOM 545 O O . GLU A 1 76 ? -1.257 -11.162 -23.136 1.00 47.06 76 GLU A O 1
ATOM 550 N N . SER A 1 77 ? 0.396 -12.585 -22.645 1.00 51.59 77 SER A N 1
ATOM 551 C CA . SER A 1 77 ? 0.004 -12.805 -21.237 1.00 51.59 77 SER A CA 1
ATOM 552 C C . SER A 1 77 ? 0.292 -11.575 -20.362 1.00 51.59 77 SER A C 1
ATOM 554 O O . SER A 1 77 ? -0.484 -11.214 -19.474 1.00 51.59 77 SER A O 1
ATOM 556 N N . VAL A 1 78 ? 1.386 -10.872 -20.663 1.00 51.56 78 VAL A N 1
ATOM 557 C CA . VAL A 1 78 ? 1.807 -9.641 -19.975 1.00 51.56 78 VAL A CA 1
ATOM 558 C C . VAL A 1 78 ? 1.098 -8.399 -20.532 1.00 51.56 78 VAL A C 1
ATOM 560 O O . VAL A 1 78 ? 0.966 -7.387 -19.841 1.00 51.56 78 VAL A O 1
ATOM 563 N N . ALA A 1 79 ? 0.596 -8.462 -21.769 1.00 50.03 79 ALA A N 1
ATOM 564 C CA . ALA A 1 79 ? -0.046 -7.338 -22.443 1.00 50.03 79 ALA A CA 1
ATOM 565 C C . ALA A 1 79 ? -1.391 -6.900 -21.834 1.00 50.03 79 ALA A C 1
ATOM 567 O O . ALA A 1 79 ? -1.779 -5.753 -22.048 1.00 50.03 79 ALA A O 1
ATOM 568 N N . TYR A 1 80 ? -2.097 -7.737 -21.062 1.00 52.91 80 TYR A N 1
ATOM 569 C CA . TYR A 1 80 ? -3.533 -7.506 -20.822 1.00 52.91 80 TYR A CA 1
ATOM 570 C C . TYR A 1 80 ? -3.981 -7.080 -19.421 1.00 52.91 80 TYR A C 1
ATOM 572 O O . TYR A 1 80 ? -5.165 -6.795 -19.236 1.00 52.91 80 TYR A O 1
ATOM 580 N N . LYS A 1 81 ? -3.095 -6.941 -18.431 1.00 69.00 81 LYS A N 1
ATOM 581 C CA . LYS A 1 81 ? -3.512 -6.370 -17.139 1.00 69.00 81 LYS A CA 1
ATOM 582 C C . LYS A 1 81 ? -3.254 -4.871 -17.139 1.00 69.00 81 LYS A C 1
ATOM 584 O O . LYS A 1 81 ? -2.166 -4.420 -16.821 1.00 69.00 81 LYS A O 1
ATOM 589 N N . ARG A 1 82 ? -4.240 -4.072 -17.541 1.00 81.56 82 ARG A N 1
ATOM 590 C CA . ARG A 1 82 ? -4.182 -2.615 -17.360 1.00 81.56 82 ARG A CA 1
ATOM 591 C C . ARG A 1 82 ? -4.314 -2.302 -15.868 1.00 81.56 82 ARG A C 1
ATOM 593 O O . ARG A 1 82 ? -5.216 -2.832 -15.226 1.00 81.56 82 ARG A O 1
ATOM 600 N N . LEU A 1 83 ? -3.452 -1.437 -15.332 1.00 90.88 83 LEU A N 1
ATOM 601 C CA . LEU A 1 83 ? -3.654 -0.906 -13.981 1.00 90.88 83 LEU A CA 1
ATOM 602 C C . LEU A 1 83 ? -4.944 -0.082 -13.947 1.00 90.88 83 LEU A C 1
ATOM 604 O O . LEU A 1 83 ? -5.242 0.660 -14.889 1.00 90.88 83 LEU A O 1
ATOM 608 N N . ARG A 1 84 ? -5.700 -0.208 -12.856 1.00 92.12 84 ARG A N 1
ATOM 609 C CA . ARG A 1 84 ? -6.863 0.646 -12.594 1.00 92.12 84 ARG A CA 1
ATOM 610 C C . ARG A 1 84 ? -6.448 2.111 -12.503 1.00 92.12 84 ARG A C 1
ATOM 612 O O . ARG A 1 84 ? -5.331 2.425 -12.094 1.00 92.12 84 ARG A O 1
ATOM 619 N N . ILE A 1 85 ? -7.358 2.993 -12.903 1.00 92.81 85 ILE A N 1
ATOM 620 C CA . ILE A 1 85 ? -7.127 4.436 -12.877 1.00 92.81 85 ILE A CA 1
ATOM 621 C C . ILE A 1 85 ? -7.217 4.945 -11.436 1.00 92.81 85 ILE A C 1
ATOM 623 O O . ILE A 1 85 ? -8.051 4.464 -10.672 1.00 92.81 85 ILE A O 1
ATOM 627 N N . PHE A 1 86 ? -6.377 5.921 -11.089 1.00 94.44 86 PHE A N 1
ATOM 628 C CA . PHE A 1 86 ? -6.435 6.619 -9.808 1.00 94.44 86 PHE A CA 1
ATOM 629 C C . PHE A 1 86 ? -6.206 8.117 -9.971 1.00 94.44 86 PHE A C 1
ATOM 631 O O . PHE A 1 86 ? -5.153 8.550 -10.450 1.00 94.44 86 PHE A O 1
ATOM 638 N N . SER A 1 87 ? -7.179 8.924 -9.556 1.00 93.50 87 SER A N 1
ATOM 639 C CA . SER A 1 87 ? -7.065 10.379 -9.553 1.00 93.50 87 SER A CA 1
ATOM 640 C C . SER A 1 87 ? -6.639 10.946 -8.203 1.00 93.50 87 SER A C 1
ATOM 642 O O . SER A 1 87 ? -6.112 12.050 -8.168 1.00 93.50 87 SER A O 1
ATOM 644 N N . GLY A 1 88 ? -6.887 10.248 -7.091 1.00 90.56 88 GLY A N 1
ATOM 645 C CA . GLY A 1 88 ? -6.661 10.786 -5.743 1.00 90.56 88 GLY A CA 1
ATOM 646 C C . GLY A 1 88 ? -7.577 11.960 -5.379 1.00 90.56 88 GLY A C 1
ATOM 647 O O . GLY A 1 88 ? -7.171 12.847 -4.636 1.00 90.56 88 GLY A O 1
ATOM 648 N N . LYS A 1 89 ? -8.794 12.009 -5.940 1.00 88.25 89 LYS A N 1
ATOM 649 C CA . LYS A 1 89 ? -9.808 13.015 -5.582 1.00 88.25 89 LYS A CA 1
ATOM 650 C C . LYS A 1 89 ? -10.609 12.561 -4.364 1.00 88.25 89 LYS A C 1
ATOM 652 O O . LYS A 1 89 ? -10.950 11.385 -4.257 1.00 88.25 89 LYS A O 1
ATOM 657 N N . ASP A 1 90 ? -10.954 13.522 -3.516 1.00 81.00 90 ASP A N 1
ATOM 658 C CA . ASP A 1 90 ? -11.911 13.370 -2.422 1.00 81.00 90 ASP A CA 1
ATOM 659 C C . ASP A 1 90 ? -12.961 14.496 -2.540 1.00 81.00 90 ASP A C 1
ATOM 661 O O . ASP A 1 90 ? -12.574 15.670 -2.527 1.00 81.00 90 ASP A O 1
ATOM 665 N N . PRO A 1 91 ? -14.261 14.195 -2.753 1.00 81.38 91 PRO A N 1
ATOM 666 C CA . PRO A 1 91 ? -14.887 12.868 -2.780 1.00 81.38 91 PRO A CA 1
ATOM 667 C C . PRO A 1 91 ? -14.518 12.018 -4.008 1.00 81.38 91 PRO A C 1
ATOM 669 O O . PRO A 1 91 ? -14.172 12.534 -5.074 1.00 81.38 91 PRO A O 1
ATOM 672 N N . LEU A 1 92 ? -14.616 10.695 -3.841 1.00 86.12 92 LEU A N 1
ATOM 673 C CA . LEU A 1 92 ? -14.217 9.699 -4.838 1.00 86.12 92 LEU A CA 1
ATOM 674 C C . LEU A 1 92 ? -15.070 9.793 -6.125 1.00 86.12 92 LEU A C 1
ATOM 676 O O . LEU A 1 92 ? -16.301 9.737 -6.038 1.00 86.12 92 LEU A O 1
ATOM 680 N N . PRO A 1 93 ? -14.459 9.908 -7.322 1.00 86.25 93 PRO A N 1
ATOM 681 C CA . PRO A 1 93 ? -15.197 9.947 -8.582 1.00 86.25 93 PRO A CA 1
ATOM 682 C C . PRO A 1 93 ? -15.950 8.636 -8.883 1.00 86.25 93 PRO A C 1
ATOM 684 O O . PRO A 1 93 ? -15.490 7.558 -8.498 1.00 86.25 93 PRO A O 1
ATOM 687 N N . PRO A 1 94 ? -17.073 8.682 -9.627 1.00 83.69 94 PRO A N 1
ATOM 688 C CA . PRO A 1 94 ? -17.778 7.475 -10.052 1.00 83.69 94 PRO A CA 1
ATOM 689 C C . PRO A 1 94 ? -16.876 6.537 -10.864 1.00 83.69 94 PRO A C 1
ATOM 691 O O . PRO A 1 94 ? -16.303 6.939 -11.875 1.00 83.69 94 PRO A O 1
ATOM 694 N N . GLY A 1 95 ? -16.786 5.274 -10.440 1.00 84.25 95 GLY A N 1
ATOM 695 C CA . GLY A 1 95 ? -15.974 4.251 -11.108 1.00 84.25 95 GLY A CA 1
ATOM 696 C C . GLY A 1 95 ? -14.499 4.222 -10.695 1.00 84.25 95 GLY A C 1
ATOM 697 O O . GLY A 1 95 ? -13.759 3.385 -11.209 1.00 84.25 95 GLY A O 1
ATOM 698 N N . GLU A 1 96 ? -14.075 5.087 -9.772 1.00 89.62 96 GLU A N 1
ATOM 699 C CA . GLU A 1 96 ? -12.767 4.995 -9.118 1.00 89.62 96 GLU A CA 1
ATOM 700 C C . GLU A 1 96 ? -12.870 4.285 -7.760 1.00 89.62 96 GLU A C 1
ATOM 702 O O . GLU A 1 96 ? -13.949 4.158 -7.179 1.00 89.62 96 GLU A O 1
ATOM 707 N N . GLU A 1 97 ? -11.737 3.789 -7.262 1.00 87.94 97 GLU A N 1
ATOM 708 C CA . GLU A 1 97 ? -11.630 3.056 -5.997 1.00 87.94 97 GLU A CA 1
ATOM 709 C C . GLU A 1 97 ? -10.905 3.893 -4.938 1.00 87.94 97 GLU A C 1
ATOM 711 O O . GLU A 1 97 ? -10.162 4.824 -5.253 1.00 87.94 97 GLU A O 1
ATOM 716 N N . THR A 1 98 ? -11.090 3.548 -3.660 1.00 89.69 98 THR A N 1
ATOM 717 C CA . THR A 1 98 ? -10.299 4.157 -2.583 1.00 89.69 98 THR A CA 1
ATOM 718 C C . THR A 1 98 ? -8.807 3.908 -2.808 1.00 89.69 98 THR A C 1
ATOM 720 O O . THR A 1 98 ? -8.429 2.910 -3.427 1.00 89.69 98 THR A O 1
ATOM 723 N N . PHE A 1 99 ? -7.952 4.781 -2.259 1.00 90.12 99 PHE A N 1
ATOM 724 C CA . PHE A 1 99 ? -6.502 4.598 -2.359 1.00 90.12 99 PHE A CA 1
ATOM 725 C C . PHE A 1 99 ? -6.069 3.198 -1.904 1.00 90.12 99 PHE A C 1
ATOM 727 O O . PHE A 1 99 ? -5.319 2.549 -2.619 1.00 90.12 99 PHE A O 1
ATOM 734 N N . GLU A 1 100 ? -6.600 2.702 -0.781 1.00 89.81 100 GLU A N 1
ATOM 735 C CA . GLU A 1 100 ? -6.258 1.375 -0.248 1.00 89.81 100 GLU A CA 1
ATOM 736 C C . GLU A 1 100 ? -6.568 0.243 -1.240 1.00 89.81 100 GLU A C 1
ATOM 738 O O . GLU A 1 100 ? -5.718 -0.602 -1.512 1.00 89.81 100 GLU A O 1
ATOM 743 N N . ALA A 1 101 ? -7.766 0.249 -1.835 1.00 89.31 101 ALA A N 1
ATOM 744 C CA . ALA A 1 101 ? -8.173 -0.776 -2.795 1.00 89.31 101 ALA A CA 1
ATOM 745 C C . ALA A 1 101 ? -7.345 -0.708 -4.089 1.00 89.31 101 ALA A C 1
ATOM 747 O O . ALA A 1 101 ? -6.873 -1.734 -4.588 1.00 89.31 101 ALA A O 1
ATOM 748 N N . TRP A 1 102 ? -7.111 0.506 -4.595 1.00 93.88 102 TRP A N 1
ATOM 749 C CA . TRP A 1 102 ? -6.278 0.724 -5.772 1.00 93.88 102 TRP A CA 1
ATOM 750 C C . TRP A 1 102 ? -4.820 0.307 -5.523 1.00 93.88 102 TRP A C 1
ATOM 752 O O . TRP A 1 102 ? -4.231 -0.401 -6.340 1.00 93.88 102 TRP A O 1
ATOM 762 N N . HIS A 1 103 ? -4.246 0.689 -4.382 1.00 92.94 103 HIS A N 1
ATOM 763 C CA . HIS A 1 103 ? -2.864 0.392 -4.014 1.00 92.94 103 HIS A CA 1
ATOM 764 C C . HIS A 1 103 ? -2.629 -1.118 -3.876 1.00 92.94 103 HIS A C 1
ATOM 766 O O . HIS A 1 103 ? -1.642 -1.633 -4.413 1.00 92.94 103 HIS A O 1
ATOM 772 N N . SER A 1 104 ? -3.550 -1.849 -3.233 1.00 90.94 104 SER A N 1
ATOM 773 C CA . SER A 1 104 ? -3.520 -3.318 -3.175 1.00 90.94 104 SER A CA 1
ATOM 774 C C . SER A 1 104 ? -3.545 -3.937 -4.573 1.00 90.94 104 SER A C 1
ATOM 776 O O . SER A 1 104 ? -2.656 -4.718 -4.917 1.00 90.94 104 SER A O 1
ATOM 778 N N . HIS A 1 105 ? -4.492 -3.519 -5.421 1.00 91.62 105 HIS A N 1
ATOM 779 C CA . HIS A 1 105 ? -4.600 -4.010 -6.794 1.00 91.62 105 HIS A CA 1
ATOM 780 C C . HIS A 1 105 ? -3.314 -3.779 -7.603 1.00 91.62 105 HIS A C 1
ATOM 782 O O . HIS A 1 105 ? -2.834 -4.680 -8.296 1.00 91.62 105 HIS A O 1
ATOM 788 N N . VAL A 1 106 ? -2.748 -2.574 -7.528 1.00 93.06 106 VAL A N 1
ATOM 789 C CA . VAL A 1 106 ? -1.532 -2.202 -8.257 1.00 93.06 106 VAL A CA 1
ATOM 790 C C . VAL A 1 106 ? -0.328 -2.997 -7.762 1.00 93.06 106 VAL A C 1
ATOM 792 O O . VAL A 1 106 ? 0.427 -3.512 -8.585 1.00 93.06 106 VAL A O 1
ATOM 795 N N . THR A 1 107 ? -0.174 -3.157 -6.448 1.00 92.31 107 THR A N 1
ATOM 796 C CA . THR A 1 107 ? 0.934 -3.915 -5.847 1.00 92.31 107 THR A CA 1
ATOM 797 C C . THR A 1 107 ? 0.920 -5.374 -6.303 1.00 92.31 107 THR A C 1
ATOM 799 O O . THR A 1 107 ? 1.932 -5.877 -6.793 1.00 92.31 107 THR A O 1
ATOM 802 N N . GLU A 1 108 ? -0.235 -6.039 -6.230 1.00 90.25 108 GLU A N 1
ATOM 803 C CA . GLU A 1 108 ? -0.401 -7.426 -6.686 1.00 90.25 108 GLU A CA 1
ATOM 804 C C . GLU A 1 108 ? -0.174 -7.561 -8.196 1.00 90.25 108 GLU A C 1
ATOM 806 O O . GLU A 1 108 ? 0.513 -8.472 -8.669 1.00 90.25 108 GLU A O 1
ATOM 811 N N . THR A 1 109 ? -0.713 -6.619 -8.973 1.00 90.38 109 THR A N 1
ATOM 812 C CA . THR A 1 109 ? -0.597 -6.642 -10.433 1.00 90.38 109 THR A CA 1
ATOM 813 C C . THR A 1 109 ? 0.857 -6.472 -10.870 1.00 90.38 109 THR A C 1
ATOM 815 O O . THR A 1 109 ? 1.352 -7.271 -11.665 1.00 90.38 109 THR A O 1
ATOM 818 N N . LEU A 1 110 ? 1.576 -5.497 -10.310 1.00 90.00 110 LEU A N 1
ATOM 819 C CA . LEU A 1 110 ? 2.983 -5.238 -10.620 1.00 90.00 110 LEU A CA 1
ATOM 820 C C . LEU A 1 110 ? 3.920 -6.358 -10.158 1.00 90.00 110 LEU A C 1
ATOM 822 O O . LEU A 1 110 ? 4.941 -6.598 -10.812 1.00 90.00 110 LEU A O 1
ATOM 826 N N . ALA A 1 111 ? 3.591 -7.042 -9.058 1.00 87.88 111 ALA A N 1
ATOM 827 C CA . ALA A 1 111 ? 4.325 -8.219 -8.599 1.00 87.88 111 ALA A CA 1
ATOM 828 C C . ALA A 1 111 ? 4.206 -9.380 -9.598 1.00 87.88 111 ALA A C 1
ATOM 830 O O . ALA A 1 111 ? 5.181 -10.086 -9.838 1.00 87.88 111 ALA A O 1
ATOM 831 N N . SER A 1 112 ? 3.041 -9.534 -10.237 1.00 86.62 112 SER A N 1
ATOM 832 C CA . SER A 1 112 ? 2.815 -10.575 -11.248 1.00 86.62 112 SER A CA 1
ATOM 833 C C . SER A 1 112 ? 3.483 -10.301 -12.604 1.00 86.62 112 SER A C 1
ATOM 835 O O . SER A 1 112 ? 3.572 -11.200 -13.438 1.00 86.62 112 SER A O 1
ATOM 837 N N . TRP A 1 113 ? 3.944 -9.072 -12.861 1.00 87.81 113 TRP A N 1
ATOM 838 C CA . TRP A 1 113 ? 4.549 -8.709 -14.142 1.00 87.81 113 TRP A CA 1
ATOM 839 C C . TRP A 1 113 ? 6.048 -9.003 -14.192 1.00 87.81 113 TRP A C 1
ATOM 841 O O . TRP A 1 113 ? 6.838 -8.450 -13.422 1.00 87.81 113 TRP A O 1
ATOM 851 N N . ALA A 1 114 ? 6.450 -9.761 -15.209 1.00 84.25 114 ALA A N 1
ATOM 852 C CA . ALA A 1 114 ? 7.840 -10.040 -15.557 1.00 84.25 114 ALA A CA 1
ATOM 853 C C . ALA A 1 114 ? 8.376 -9.065 -16.631 1.00 84.25 114 ALA A C 1
ATOM 855 O O . ALA A 1 114 ? 8.927 -9.476 -17.648 1.00 84.25 114 ALA A O 1
ATOM 856 N N . VAL A 1 115 ? 8.177 -7.759 -16.416 1.00 85.44 115 VAL A N 1
ATOM 857 C CA . VAL A 1 115 ? 8.722 -6.672 -17.258 1.00 85.44 115 VAL A CA 1
ATOM 858 C C . VAL A 1 115 ? 9.771 -5.860 -16.502 1.00 85.44 115 VAL A C 1
ATOM 860 O O . VAL A 1 115 ? 9.873 -5.961 -15.278 1.00 85.44 115 VAL A O 1
ATOM 863 N N . SER A 1 116 ? 10.528 -5.029 -17.224 1.00 89.19 116 SER A N 1
ATOM 864 C CA . SER A 1 116 ? 11.512 -4.126 -16.622 1.00 89.19 116 SER A CA 1
ATOM 865 C C . SER A 1 116 ? 10.862 -3.130 -15.653 1.00 89.19 116 SER A C 1
ATOM 867 O O . SER A 1 116 ? 9.708 -2.728 -15.818 1.00 89.19 116 SER A O 1
ATOM 869 N N . GLU A 1 117 ? 11.627 -2.673 -14.659 1.00 88.81 117 GLU A N 1
ATOM 870 C CA . GLU A 1 117 ? 11.193 -1.610 -13.737 1.00 88.81 117 GLU A CA 1
ATOM 871 C C . GLU A 1 117 ? 10.812 -0.317 -14.473 1.00 88.81 117 GLU A C 1
ATOM 873 O O . GLU A 1 117 ? 9.909 0.402 -14.052 1.00 88.81 117 GLU A O 1
ATOM 878 N N . GLU A 1 118 ? 11.469 -0.026 -15.598 1.00 89.12 118 GLU A N 1
ATOM 879 C CA . GLU A 1 118 ? 11.135 1.120 -16.444 1.00 89.12 118 GLU A CA 1
ATOM 880 C C . GLU A 1 118 ? 9.732 1.003 -17.043 1.00 89.12 118 GLU A C 1
ATOM 882 O O . GLU A 1 118 ? 8.953 1.956 -16.977 1.00 89.12 118 GLU A O 1
ATOM 887 N N . GLU A 1 119 ? 9.373 -0.180 -17.540 1.00 88.44 119 GLU A N 1
ATOM 888 C CA . GLU A 1 119 ? 8.041 -0.436 -18.073 1.00 88.44 119 GLU A CA 1
ATOM 889 C C . GLU A 1 119 ? 6.982 -0.406 -16.963 1.00 88.44 119 GLU A C 1
ATOM 891 O O . GLU A 1 119 ? 5.928 0.211 -17.132 1.00 88.44 119 GLU A O 1
ATOM 896 N N . LYS A 1 120 ? 7.273 -0.978 -15.786 1.00 90.75 120 LYS A N 1
ATOM 897 C CA . LYS A 1 120 ? 6.393 -0.869 -14.608 1.00 90.75 120 LYS A CA 1
ATOM 898 C C . LYS A 1 120 ? 6.150 0.591 -14.225 1.00 90.75 120 LYS A C 1
ATOM 900 O O . LYS A 1 120 ? 5.007 0.983 -13.997 1.00 90.75 120 LYS A O 1
ATOM 905 N N . ARG A 1 121 ? 7.202 1.417 -14.222 1.00 90.81 121 ARG A N 1
ATOM 906 C CA . ARG A 1 121 ? 7.115 2.856 -13.937 1.00 90.81 121 ARG A CA 1
ATOM 907 C C . ARG A 1 121 ? 6.276 3.587 -14.980 1.00 90.81 121 ARG A C 1
ATOM 909 O O . ARG A 1 121 ? 5.435 4.405 -14.612 1.00 90.81 121 ARG A O 1
ATOM 916 N N . ARG A 1 122 ? 6.468 3.289 -16.268 1.00 89.75 122 ARG A N 1
ATOM 917 C CA . ARG A 1 122 ? 5.679 3.882 -17.356 1.00 89.75 122 ARG A CA 1
ATOM 918 C C . ARG A 1 122 ? 4.192 3.558 -17.208 1.00 89.75 122 ARG A C 1
ATOM 920 O O . ARG A 1 122 ? 3.370 4.469 -17.223 1.00 89.75 122 ARG A O 1
ATOM 927 N N . ARG A 1 123 ? 3.843 2.287 -16.993 1.00 90.69 123 ARG A N 1
ATOM 928 C CA . ARG A 1 123 ? 2.447 1.850 -16.803 1.00 90.69 123 ARG A CA 1
ATOM 929 C C . ARG A 1 123 ? 1.817 2.436 -15.546 1.00 90.69 123 ARG A C 1
ATOM 931 O O . ARG A 1 123 ? 0.648 2.813 -15.575 1.00 90.69 123 ARG A O 1
ATOM 938 N N . LEU A 1 124 ? 2.584 2.539 -14.460 1.00 92.69 124 LEU A N 1
ATOM 939 C CA . LEU A 1 124 ? 2.128 3.196 -13.239 1.00 92.69 124 LEU A CA 1
ATOM 940 C C . LEU A 1 124 ? 1.780 4.666 -13.522 1.00 92.69 124 LEU A C 1
ATOM 942 O O . LEU A 1 124 ? 0.701 5.116 -13.149 1.00 92.69 124 LEU A O 1
ATOM 946 N N . LEU A 1 125 ? 2.629 5.391 -14.256 1.00 91.56 125 LEU A N 1
ATOM 947 C CA . LEU A 1 125 ? 2.358 6.781 -14.640 1.00 91.56 125 LEU A CA 1
ATOM 948 C C . LEU A 1 125 ? 1.078 6.934 -15.474 1.00 91.56 125 LEU A C 1
ATOM 950 O O . LEU A 1 125 ? 0.331 7.887 -15.269 1.00 91.56 125 LEU A O 1
ATOM 954 N N . GLU A 1 126 ? 0.797 5.991 -16.373 1.00 91.19 126 GLU A N 1
ATOM 955 C CA . GLU A 1 126 ? -0.404 6.006 -17.223 1.00 91.19 126 GLU A CA 1
ATOM 956 C C . GLU A 1 126 ? -1.712 5.786 -16.454 1.00 91.19 126 GLU A C 1
ATOM 958 O O . GLU A 1 126 ? -2.783 6.205 -16.916 1.00 91.19 126 GLU A O 1
ATOM 963 N N . SER A 1 127 ? -1.622 5.136 -15.291 1.00 92.94 127 SER A N 1
ATOM 964 C CA . SER A 1 127 ? -2.760 4.865 -14.413 1.00 92.94 127 SER A CA 1
ATOM 965 C C . SER A 1 127 ? -3.255 6.110 -13.670 1.00 92.94 127 SER A C 1
ATOM 967 O O . SER A 1 1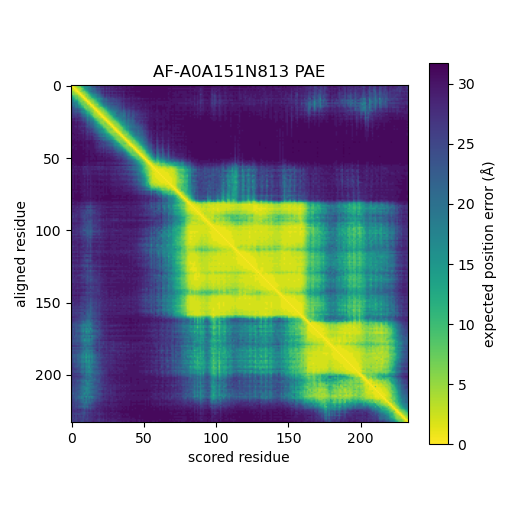27 ? -4.415 6.165 -13.268 1.00 92.94 127 SER A O 1
ATOM 969 N N . PHE A 1 128 ? -2.425 7.145 -13.535 1.00 94.69 128 PHE A N 1
ATOM 970 C CA . PHE A 1 128 ? -2.789 8.326 -12.762 1.00 94.69 128 PHE A CA 1
ATOM 971 C C . PHE A 1 128 ? -3.610 9.349 -13.550 1.00 94.69 128 PHE A C 1
ATOM 973 O O . PHE A 1 128 ? -3.451 9.546 -14.760 1.00 94.69 128 PHE A O 1
ATOM 980 N N . ARG A 1 129 ? -4.465 10.064 -12.824 1.00 94.44 129 ARG A N 1
ATOM 981 C CA . ARG A 1 129 ? -5.129 11.302 -13.252 1.00 94.44 129 ARG A CA 1
ATOM 982 C C . ARG A 1 129 ? -4.807 12.414 -12.257 1.00 94.44 129 ARG A C 1
ATOM 984 O O . ARG A 1 129 ? -4.244 12.157 -11.197 1.00 94.44 129 ARG A O 1
ATOM 991 N N . ASP A 1 130 ? -5.125 13.655 -12.595 1.00 91.94 130 ASP A N 1
ATOM 992 C CA . ASP A 1 130 ? -5.010 14.760 -11.639 1.00 91.94 130 ASP A CA 1
ATOM 993 C C . ASP A 1 130 ? -6.048 14.589 -10.515 1.00 91.94 130 ASP A C 1
ATOM 995 O O . ASP A 1 130 ? -7.197 14.246 -10.830 1.00 91.94 130 ASP A O 1
ATOM 999 N N . PRO A 1 131 ? -5.739 14.873 -9.231 1.00 92.19 131 PRO A N 1
ATOM 1000 C CA . PRO A 1 131 ? -4.485 15.385 -8.642 1.00 92.19 131 PRO A CA 1
ATOM 1001 C C . PRO A 1 131 ? -3.298 14.419 -8.457 1.00 92.19 131 PRO A C 1
ATOM 1003 O O . PRO A 1 131 ? -2.167 14.887 -8.327 1.00 92.19 131 PRO A O 1
ATOM 1006 N N . ALA A 1 132 ? -3.497 13.101 -8.438 1.00 93.94 132 ALA A N 1
ATOM 1007 C CA . ALA A 1 132 ? -2.438 12.122 -8.155 1.00 93.94 132 ALA A CA 1
ATOM 1008 C C . ALA A 1 132 ? -1.221 12.259 -9.082 1.00 93.94 132 ALA A C 1
ATOM 1010 O O . ALA A 1 132 ? -0.074 12.202 -8.634 1.00 93.94 132 ALA A O 1
ATOM 1011 N N . PHE A 1 133 ? -1.455 12.541 -10.364 1.00 94.62 133 PHE A N 1
ATOM 1012 C CA . PHE A 1 133 ? -0.383 12.778 -11.327 1.00 94.62 133 PHE A CA 1
ATOM 1013 C C . PHE A 1 133 ? 0.506 13.982 -10.958 1.00 94.62 133 PHE A C 1
ATOM 1015 O O . PHE A 1 133 ? 1.708 13.970 -11.227 1.00 94.62 133 PHE A O 1
ATOM 1022 N N . ALA A 1 134 ? -0.043 15.018 -10.311 1.00 94.12 134 ALA A N 1
ATOM 1023 C CA . ALA A 1 134 ? 0.734 16.165 -9.840 1.00 94.12 134 ALA A CA 1
ATOM 1024 C C . ALA A 1 134 ? 1.714 15.769 -8.724 1.00 94.12 134 ALA A C 1
ATOM 1026 O O . ALA A 1 134 ? 2.889 16.122 -8.801 1.00 94.12 134 ALA A O 1
ATOM 1027 N N . VAL A 1 135 ? 1.272 14.960 -7.757 1.00 93.69 135 VAL A N 1
ATOM 1028 C CA . VAL A 1 135 ? 2.124 14.446 -6.669 1.00 93.69 135 VAL A CA 1
ATOM 1029 C C . VAL A 1 135 ? 3.265 13.598 -7.229 1.00 93.69 135 VAL A C 1
ATOM 1031 O O . VAL A 1 135 ? 4.425 13.788 -6.873 1.00 93.69 135 VAL A O 1
ATOM 1034 N N . VAL A 1 136 ? 2.969 12.709 -8.178 1.00 93.44 136 VAL A N 1
ATOM 1035 C CA . VAL A 1 136 ? 3.995 11.862 -8.802 1.00 93.44 136 VAL A CA 1
ATOM 1036 C C . VAL A 1 136 ? 5.013 12.685 -9.591 1.00 93.44 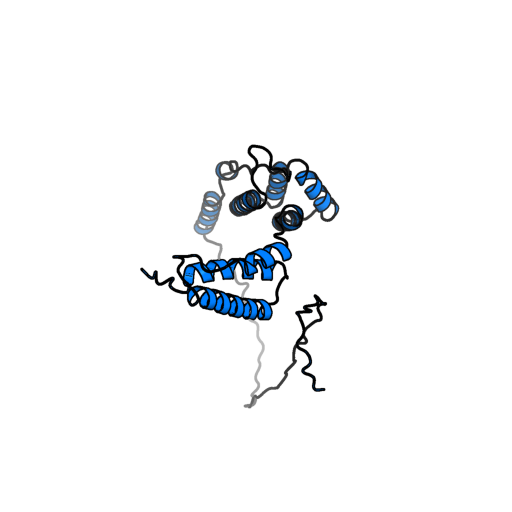136 VAL A C 1
ATOM 1038 O O . VAL A 1 136 ? 6.199 12.354 -9.593 1.00 93.44 136 VAL A O 1
ATOM 1041 N N . ARG A 1 137 ? 4.594 13.786 -10.230 1.00 93.06 137 ARG A N 1
ATOM 1042 C CA . ARG A 1 137 ? 5.535 14.723 -10.860 1.00 93.06 137 ARG A CA 1
ATOM 1043 C C . ARG A 1 137 ? 6.483 15.352 -9.841 1.00 93.06 137 ARG A C 1
ATOM 1045 O O . ARG A 1 137 ? 7.675 15.400 -10.127 1.00 93.06 137 ARG A O 1
ATOM 1052 N N . MET A 1 138 ? 5.989 15.769 -8.675 1.00 93.50 138 MET A N 1
ATOM 1053 C CA . MET A 1 138 ? 6.833 16.322 -7.606 1.00 93.50 138 MET A CA 1
ATOM 1054 C C . MET A 1 138 ? 7.845 15.285 -7.103 1.00 93.50 138 MET A C 1
ATOM 1056 O O . MET A 1 138 ? 9.039 15.564 -7.062 1.00 93.50 138 MET A O 1
ATOM 1060 N N . ILE A 1 139 ? 7.395 14.051 -6.850 1.00 92.62 139 ILE A N 1
ATOM 1061 C CA . ILE A 1 139 ? 8.270 12.935 -6.454 1.00 92.62 139 ILE A CA 1
ATOM 1062 C C . ILE A 1 139 ? 9.383 12.708 -7.492 1.00 92.62 139 ILE A C 1
ATOM 1064 O O . ILE A 1 139 ? 10.545 12.521 -7.138 1.00 92.62 139 ILE A O 1
ATOM 1068 N N . LYS A 1 140 ? 9.048 12.742 -8.790 1.00 89.81 140 LYS A N 1
ATOM 1069 C CA . LYS A 1 140 ? 10.028 12.563 -9.874 1.00 89.81 140 LYS A CA 1
ATOM 1070 C C . LYS A 1 140 ? 11.007 13.728 -10.018 1.00 89.81 140 LYS A C 1
ATOM 1072 O O . LYS A 1 140 ? 12.115 13.502 -10.497 1.00 89.81 140 LYS A O 1
ATOM 1077 N N . GLN A 1 141 ? 10.592 14.949 -9.683 1.00 92.00 141 GLN A N 1
ATOM 1078 C CA . GLN A 1 141 ? 11.477 16.117 -9.689 1.00 92.00 141 GLN A CA 1
ATOM 1079 C C . GLN A 1 141 ? 12.538 16.008 -8.595 1.00 92.00 141 GLN A C 1
ATOM 1081 O O . GLN A 1 141 ? 13.685 16.367 -8.834 1.00 92.00 141 GLN A O 1
ATOM 1086 N N . GLU A 1 142 ? 12.164 15.475 -7.433 1.00 91.56 142 GLU A N 1
ATOM 1087 C CA . GLU A 1 142 ? 13.094 15.222 -6.335 1.00 91.56 142 GLU A CA 1
ATOM 1088 C C . GLU A 1 142 ? 13.999 14.014 -6.625 1.00 91.56 142 GLU A C 1
ATOM 1090 O O . GLU A 1 142 ? 15.207 14.077 -6.424 1.00 91.56 142 GLU A O 1
ATOM 1095 N N . ASN A 1 143 ? 13.427 12.922 -7.148 1.00 90.25 143 ASN A N 1
ATOM 1096 C CA . ASN A 1 143 ? 14.129 11.663 -7.390 1.00 90.25 143 ASN A CA 1
ATOM 1097 C C . ASN A 1 143 ? 13.716 11.024 -8.728 1.00 90.25 143 ASN A C 1
ATOM 1099 O O . ASN A 1 143 ? 12.754 10.254 -8.813 1.00 90.25 143 ASN A O 1
ATOM 1103 N N . SER A 1 144 ? 14.487 11.280 -9.790 1.00 86.31 144 SER A N 1
ATOM 1104 C CA . SER A 1 144 ? 14.187 10.797 -11.151 1.00 86.31 144 SER A CA 1
ATOM 1105 C C . SER A 1 144 ? 14.266 9.272 -11.308 1.00 86.31 144 SER A C 1
ATOM 1107 O O . SER A 1 144 ? 13.529 8.693 -12.109 1.00 86.31 144 SER A O 1
ATOM 1109 N N . ASN A 1 145 ? 15.109 8.617 -10.505 1.00 88.12 145 ASN A N 1
ATOM 1110 C CA . ASN A 1 145 ? 15.350 7.172 -10.528 1.00 88.12 145 ASN A CA 1
ATOM 1111 C C . ASN A 1 145 ? 14.541 6.398 -9.475 1.00 88.12 145 ASN A C 1
ATOM 1113 O O . ASN A 1 145 ? 14.877 5.256 -9.158 1.00 88.12 145 ASN A O 1
ATOM 1117 N N . ILE A 1 146 ? 13.475 6.989 -8.924 1.00 91.88 146 ILE A N 1
ATOM 1118 C CA . ILE A 1 146 ? 12.648 6.322 -7.916 1.00 91.88 146 ILE A CA 1
ATOM 1119 C C . ILE A 1 146 ? 12.096 4.979 -8.434 1.00 91.88 146 ILE A C 1
ATOM 1121 O O . ILE A 1 146 ? 11.654 4.854 -9.588 1.00 91.88 146 ILE A O 1
ATOM 1125 N N . SER A 1 147 ? 12.151 3.946 -7.589 1.00 91.94 147 SER A N 1
ATOM 1126 C CA . SER A 1 147 ? 11.551 2.646 -7.896 1.00 91.94 147 SER A CA 1
ATOM 1127 C C . SER A 1 147 ? 10.035 2.693 -7.728 1.00 91.94 147 SER A C 1
ATOM 1129 O O . SER A 1 147 ? 9.482 3.560 -7.047 1.00 91.94 147 SER A O 1
ATOM 1131 N N . VAL A 1 148 ? 9.346 1.737 -8.343 1.00 92.88 148 VAL A N 1
ATOM 1132 C CA . VAL A 1 148 ? 7.882 1.685 -8.319 1.00 92.88 148 VAL A CA 1
ATOM 1133 C C . VAL A 1 148 ? 7.352 1.505 -6.892 1.00 92.88 148 VAL A C 1
ATOM 1135 O O . VAL A 1 148 ? 6.431 2.208 -6.485 1.00 92.88 148 VAL A O 1
ATOM 1138 N N . LEU A 1 149 ? 7.999 0.650 -6.095 1.00 92.25 149 LEU A N 1
ATOM 1139 C CA . LEU A 1 149 ? 7.648 0.437 -4.687 1.00 92.25 149 LEU A CA 1
ATOM 1140 C C . LEU A 1 149 ? 7.857 1.689 -3.826 1.00 92.25 149 LEU A C 1
ATOM 1142 O O . LEU A 1 149 ? 7.015 2.005 -2.990 1.00 92.25 149 LEU A O 1
ATOM 1146 N N . GLN A 1 150 ? 8.954 2.424 -4.036 1.00 92.81 150 GLN A N 1
ATOM 1147 C CA . GLN A 1 150 ? 9.194 3.669 -3.298 1.00 92.81 150 GLN A CA 1
ATOM 1148 C C . GLN A 1 150 ? 8.168 4.743 -3.678 1.00 92.81 150 GLN A C 1
ATOM 1150 O O . GLN A 1 150 ? 7.661 5.443 -2.806 1.00 92.81 150 GLN A O 1
ATOM 1155 N N . CYS A 1 151 ? 7.793 4.828 -4.958 1.00 93.44 151 CYS A N 1
ATOM 1156 C CA . CYS A 1 151 ? 6.735 5.730 -5.407 1.00 93.44 151 CYS A CA 1
ATOM 1157 C C . CYS A 1 151 ? 5.384 5.398 -4.750 1.00 93.44 151 CYS A C 1
ATOM 1159 O O . CYS A 1 151 ? 4.731 6.299 -4.227 1.00 93.44 151 CYS A O 1
ATOM 1161 N N . LEU A 1 152 ? 4.998 4.117 -4.702 1.00 93.81 152 LEU A N 1
ATOM 1162 C CA . LEU A 1 152 ? 3.780 3.662 -4.020 1.00 93.81 152 LEU A CA 1
ATOM 1163 C C . LEU A 1 152 ? 3.794 3.982 -2.516 1.00 93.81 152 LEU A C 1
ATOM 1165 O O . LEU A 1 152 ? 2.799 4.470 -1.982 1.00 93.81 152 LEU A O 1
ATOM 1169 N N . LYS A 1 153 ? 4.941 3.807 -1.850 1.00 91.06 153 LYS A N 1
ATOM 1170 C CA . LYS A 1 153 ? 5.116 4.165 -0.436 1.00 91.06 153 LYS A CA 1
ATOM 1171 C C . LYS A 1 153 ? 4.918 5.662 -0.187 1.00 91.06 153 LYS A C 1
ATOM 1173 O O . LYS A 1 153 ? 4.229 6.038 0.758 1.00 91.06 153 LYS A O 1
ATOM 1178 N N . LEU A 1 154 ? 5.489 6.519 -1.033 1.00 93.06 154 LEU A N 1
ATOM 1179 C CA . LEU A 1 154 ? 5.283 7.966 -0.929 1.00 93.06 154 LEU A CA 1
ATOM 1180 C C . LEU A 1 154 ? 3.824 8.340 -1.196 1.00 93.06 154 LEU A C 1
ATOM 1182 O O . LEU A 1 154 ? 3.255 9.129 -0.448 1.00 93.06 154 LEU A O 1
ATOM 1186 N N . LEU A 1 155 ? 3.178 7.724 -2.188 1.00 92.19 155 LEU A N 1
ATOM 1187 C CA . LEU A 1 155 ? 1.749 7.930 -2.430 1.00 92.19 155 LEU A CA 1
ATOM 1188 C C . LEU A 1 155 ? 0.889 7.519 -1.232 1.00 92.19 155 LEU A C 1
ATOM 1190 O O . LEU A 1 155 ? -0.070 8.219 -0.926 1.00 92.19 155 LEU A O 1
ATOM 1194 N N . SER A 1 156 ? 1.267 6.464 -0.506 1.00 90.50 156 SER A N 1
ATOM 1195 C CA . SER A 1 156 ? 0.596 6.070 0.736 1.00 90.50 156 SER A CA 1
ATOM 1196 C C . SER A 1 156 ? 0.689 7.127 1.833 1.00 90.50 156 SER A C 1
ATOM 1198 O O . SER A 1 156 ? -0.225 7.211 2.643 1.00 90.50 156 SER A O 1
ATOM 1200 N N . SER A 1 157 ? 1.740 7.949 1.867 1.00 86.88 157 SER A N 1
ATOM 1201 C CA . SER A 1 157 ? 1.819 9.060 2.829 1.00 86.88 157 SER A CA 1
ATOM 1202 C C . SER A 1 157 ? 0.908 10.240 2.475 1.00 86.88 157 SER A C 1
ATOM 1204 O O . SER A 1 157 ? 0.515 10.987 3.365 1.00 86.88 157 SER A O 1
ATOM 1206 N N . VAL A 1 158 ? 0.559 10.405 1.194 1.00 89.25 158 VAL A N 1
ATOM 1207 C CA . VAL A 1 158 ? -0.237 11.546 0.705 1.00 89.25 158 VAL A CA 1
ATOM 1208 C C . VAL A 1 158 ? -1.720 11.201 0.582 1.00 89.25 158 VAL A C 1
ATOM 1210 O O . VAL A 1 158 ? -2.573 11.992 0.969 1.00 89.25 158 VAL A O 1
ATOM 1213 N N . PHE A 1 159 ? -2.024 10.034 0.015 1.00 88.50 159 PHE A N 1
ATOM 1214 C CA . PHE A 1 159 ? -3.384 9.589 -0.303 1.00 88.50 159 PHE A CA 1
ATOM 1215 C C . PHE A 1 159 ? -3.870 8.437 0.573 1.00 88.50 159 PHE A C 1
ATOM 1217 O O . PHE A 1 159 ? -5.065 8.130 0.560 1.00 88.50 159 PHE A O 1
ATOM 1224 N N . GLY A 1 160 ? -2.962 7.779 1.297 1.00 84.00 160 GLY A N 1
ATOM 1225 C CA . GLY A 1 160 ? -3.345 6.767 2.269 1.00 84.00 160 GLY A CA 1
ATOM 1226 C C . GLY A 1 160 ? -4.232 7.386 3.329 1.00 84.00 160 GLY A C 1
ATOM 1227 O O . GLY A 1 160 ? -4.038 8.534 3.739 1.00 84.00 160 GLY A O 1
ATOM 1228 N N . LYS A 1 161 ? -5.230 6.626 3.775 1.00 71.69 161 LYS A N 1
ATOM 1229 C CA . LYS A 1 161 ? -6.034 7.077 4.905 1.00 71.69 161 LYS A CA 1
ATOM 1230 C C . LYS A 1 161 ? -5.141 7.042 6.139 1.00 71.69 161 LYS A C 1
ATOM 1232 O O . LYS A 1 161 ? -4.932 5.979 6.721 1.00 71.69 161 LYS A O 1
ATOM 1237 N N . SER A 1 162 ? -4.639 8.197 6.568 1.00 63.22 162 SER A N 1
ATOM 1238 C CA . SER A 1 162 ? -4.147 8.329 7.933 1.00 63.22 162 SER A CA 1
ATOM 1239 C C . SER A 1 162 ? -5.368 8.242 8.844 1.00 63.22 162 SER A C 1
ATOM 1241 O O . SER A 1 162 ? -6.140 9.189 9.002 1.00 63.22 162 SER A O 1
ATOM 1243 N N . VAL A 1 163 ? -5.615 7.058 9.411 1.00 63.25 163 VAL A N 1
ATOM 1244 C CA . VAL A 1 163 ? -6.504 7.004 10.567 1.00 63.25 163 VAL A CA 1
ATOM 1245 C C . VAL A 1 163 ? -5.749 7.732 11.669 1.00 63.25 163 VAL A C 1
ATOM 1247 O O . VAL A 1 163 ? -4.751 7.224 12.175 1.00 63.25 163 VAL A O 1
ATOM 1250 N N . GLN A 1 164 ? -6.168 8.968 11.940 1.00 68.94 164 GLN A N 1
ATOM 1251 C CA . GLN A 1 164 ? -5.557 9.816 12.957 1.00 68.94 164 GLN A CA 1
ATOM 1252 C C . GLN A 1 164 ? -5.486 9.041 14.276 1.00 68.94 164 GLN A C 1
ATOM 1254 O O . GLN A 1 164 ? -6.450 8.359 14.647 1.00 68.94 164 GLN A O 1
ATOM 1259 N N . ALA A 1 165 ? -4.345 9.114 14.965 1.00 70.25 165 ALA A N 1
ATOM 1260 C CA . ALA A 1 165 ? -4.123 8.387 16.211 1.00 70.25 165 ALA A CA 1
ATOM 1261 C C . ALA A 1 165 ? -5.220 8.712 17.241 1.00 70.25 165 ALA A C 1
ATOM 1263 O O . ALA A 1 165 ? -5.676 7.836 17.969 1.00 70.25 165 ALA A O 1
ATOM 1264 N N . GLU A 1 166 ? -5.733 9.940 17.217 1.00 72.19 166 GLU A N 1
ATOM 1265 C CA . GLU A 1 166 ? -6.837 10.434 18.033 1.00 72.19 166 GLU A CA 1
ATOM 1266 C C . GLU A 1 166 ? -8.155 9.707 17.727 1.00 72.19 166 GLU A C 1
ATOM 1268 O O . GLU A 1 166 ? -8.890 9.323 18.640 1.00 72.19 166 GLU A O 1
ATOM 1273 N N . ALA A 1 167 ? -8.455 9.476 16.446 1.00 79.75 167 ALA A N 1
ATOM 1274 C CA . ALA A 1 167 ? -9.650 8.749 16.025 1.00 79.75 167 ALA A CA 1
ATOM 1275 C C . ALA A 1 167 ? -9.566 7.268 16.421 1.00 79.75 167 ALA A C 1
ATOM 1277 O O . ALA A 1 167 ? -10.536 6.727 16.953 1.00 79.75 167 ALA A O 1
ATOM 1278 N N . LEU A 1 168 ? -8.398 6.641 16.242 1.00 83.00 168 LEU A N 1
ATOM 1279 C CA . LEU A 1 168 ? -8.159 5.269 16.696 1.00 83.00 168 LEU A CA 1
ATOM 1280 C C . LEU A 1 168 ? -8.215 5.151 18.221 1.00 83.00 168 LEU A C 1
ATOM 1282 O O . LEU A 1 168 ? -8.718 4.161 18.741 1.00 83.00 168 LEU A O 1
ATOM 1286 N N . PHE A 1 169 ? -7.735 6.155 18.954 1.00 81.44 169 PHE A N 1
ATOM 1287 C CA . PHE A 1 169 ? -7.801 6.173 20.412 1.00 81.44 169 PHE A CA 1
ATOM 1288 C C . PHE A 1 169 ? -9.251 6.284 20.901 1.00 81.44 169 PHE A C 1
ATOM 1290 O O . PHE A 1 169 ? -9.668 5.580 21.822 1.00 81.44 169 PHE A O 1
ATOM 1297 N N . LEU A 1 170 ? -10.065 7.120 20.250 1.00 82.81 170 LEU A N 1
ATOM 1298 C CA . LEU A 1 170 ? -11.506 7.190 20.503 1.00 82.81 170 LEU A CA 1
ATOM 1299 C C . LEU A 1 170 ? -12.212 5.868 20.170 1.00 82.81 170 LEU A C 1
ATOM 1301 O O . LEU A 1 170 ? -13.082 5.439 20.927 1.00 82.81 170 LEU A O 1
ATOM 1305 N N . GLU A 1 171 ? -11.851 5.223 19.061 1.00 86.50 171 GLU A N 1
ATOM 1306 C CA . GLU A 1 171 ? -12.383 3.913 18.673 1.00 86.50 171 GLU A CA 1
ATOM 1307 C C . GLU A 1 171 ? -11.989 2.827 19.679 1.00 86.50 171 GLU A C 1
ATOM 1309 O O . GLU A 1 171 ? -12.844 2.056 20.118 1.00 86.50 171 GLU A O 1
ATOM 1314 N N . PHE A 1 172 ? -10.731 2.814 20.118 1.00 85.75 172 PHE A N 1
ATOM 1315 C CA . PHE A 1 172 ? -10.225 1.907 21.141 1.00 85.75 172 PHE A CA 1
ATOM 1316 C C . PHE A 1 172 ? -11.040 2.029 22.429 1.00 85.75 172 PHE A C 1
ATOM 1318 O O . PHE A 1 172 ? -11.585 1.034 22.906 1.00 85.75 172 PHE A O 1
ATOM 1325 N N . ASN A 1 173 ? -11.209 3.255 22.935 1.00 81.56 173 ASN A N 1
ATOM 1326 C CA . ASN A 1 173 ? -11.966 3.515 24.160 1.00 81.56 173 ASN A CA 1
ATOM 1327 C C . ASN A 1 173 ? -13.436 3.095 24.049 1.00 81.56 173 ASN A C 1
ATOM 1329 O O . ASN A 1 173 ? -14.030 2.691 25.042 1.00 81.56 173 ASN A O 1
ATOM 1333 N N . LYS A 1 174 ? -14.016 3.140 22.847 1.00 84.81 174 LYS A N 1
ATOM 1334 C CA . LYS A 1 174 ? -15.401 2.722 22.579 1.00 84.81 174 LYS A CA 1
ATOM 1335 C C . LYS A 1 174 ? -15.535 1.241 22.211 1.00 84.81 174 LYS A C 1
ATOM 1337 O O . LYS A 1 174 ? -16.653 0.753 22.035 1.00 84.81 174 LYS A O 1
ATOM 1342 N N . THR A 1 175 ? -14.426 0.518 22.075 1.00 85.56 175 THR A N 1
ATOM 1343 C CA . THR A 1 175 ? -14.428 -0.900 21.718 1.00 85.56 175 THR A CA 1
ATOM 1344 C C . THR A 1 175 ? -14.696 -1.736 22.961 1.00 85.56 175 THR A C 1
ATOM 1346 O O . THR A 1 175 ? -13.779 -2.129 23.673 1.00 85.56 175 THR A O 1
ATOM 1349 N N . TYR A 1 176 ? -15.974 -2.022 23.199 1.00 86.12 176 TYR A N 1
ATOM 1350 C CA . TYR A 1 176 ? -16.438 -2.945 24.235 1.00 86.12 176 TYR A CA 1
ATOM 1351 C C . TYR A 1 176 ? -16.931 -4.260 23.629 1.00 86.12 176 TYR A C 1
ATOM 1353 O O . TYR A 1 176 ? -17.263 -4.318 22.436 1.00 86.12 176 TYR A O 1
ATOM 1361 N N . GLN A 1 177 ? -17.000 -5.302 24.463 1.00 87.75 177 GLN A N 1
ATOM 1362 C CA . GLN A 1 177 ? -17.608 -6.573 24.085 1.00 87.75 177 GLN A CA 1
ATOM 1363 C C . GLN A 1 177 ? -19.101 -6.365 23.819 1.00 87.75 177 GLN A C 1
ATOM 1365 O O . GLN A 1 177 ? -19.837 -5.858 24.668 1.00 87.75 177 GLN A O 1
ATOM 1370 N N . GLN A 1 178 ? -19.553 -6.758 22.632 1.00 86.69 178 GLN A N 1
ATOM 1371 C CA . GLN A 1 178 ? -20.957 -6.650 22.256 1.00 86.69 178 GLN A CA 1
ATOM 1372 C C . GLN A 1 178 ? -21.783 -7.799 22.852 1.00 86.69 178 GLN A C 1
ATOM 1374 O O . GLN A 1 178 ? -21.281 -8.889 23.136 1.00 86.69 178 GLN A O 1
ATOM 1379 N N . LYS A 1 179 ? -23.092 -7.583 23.022 1.00 86.56 179 LYS A N 1
ATOM 1380 C CA . LYS A 1 179 ? -24.007 -8.625 23.507 1.00 86.56 179 LYS A CA 1
ATOM 1381 C C . LYS A 1 179 ? -24.024 -9.804 22.526 1.00 86.56 179 LYS A C 1
ATOM 1383 O O . LYS A 1 179 ? -24.431 -9.644 21.382 1.00 86.56 179 LYS A O 1
ATOM 1388 N N . GLY A 1 180 ? -23.619 -10.984 22.995 1.00 86.69 180 GLY A N 1
ATOM 1389 C CA . GLY A 1 180 ? -23.529 -12.197 22.171 1.00 86.69 180 GLY A CA 1
ATOM 1390 C C . GLY A 1 180 ? -22.216 -12.352 21.390 1.00 86.69 180 GLY A C 1
ATOM 1391 O O . GLY A 1 180 ? -22.045 -13.360 20.712 1.00 86.69 180 GLY A O 1
ATOM 1392 N N . GLU A 1 181 ? -21.277 -11.406 21.499 1.00 90.75 181 GLU A N 1
ATOM 1393 C CA . GLU A 1 181 ? -19.921 -11.541 20.957 1.00 90.75 181 GLU A CA 1
ATOM 1394 C C . GLU A 1 181 ? -19.098 -12.488 21.841 1.00 90.75 181 GLU A C 1
ATOM 1396 O O . GLU A 1 181 ? -19.101 -12.367 23.070 1.00 90.75 181 GLU A O 1
ATOM 1401 N N . THR A 1 182 ? -18.377 -13.438 21.240 1.00 90.81 182 THR A N 1
ATOM 1402 C CA . THR A 1 182 ? -17.447 -14.284 21.998 1.00 90.81 182 THR A CA 1
ATOM 1403 C C . THR A 1 182 ? -16.261 -13.454 22.486 1.00 90.81 182 THR A C 1
ATOM 1405 O O . THR A 1 182 ? -15.832 -12.506 21.830 1.00 90.81 182 THR A O 1
ATOM 1408 N N . VAL A 1 183 ? -15.668 -13.841 23.616 1.00 86.81 183 VAL A N 1
ATOM 1409 C CA . VAL A 1 183 ? -14.488 -13.145 24.160 1.00 86.81 183 VAL A CA 1
ATOM 1410 C C . VAL A 1 183 ? -13.337 -13.123 23.145 1.00 86.81 183 VAL A C 1
ATOM 1412 O O . VAL A 1 183 ? -12.666 -12.108 22.994 1.00 86.81 183 VAL A O 1
ATOM 1415 N N . SER A 1 184 ? -13.142 -14.211 22.393 1.00 91.44 184 SER A N 1
ATOM 1416 C CA . SER A 1 184 ? -12.126 -14.282 21.338 1.00 91.44 184 SER A CA 1
ATOM 1417 C C . SER A 1 184 ? -12.378 -13.288 20.201 1.00 91.44 184 SER A C 1
ATOM 1419 O O . SER A 1 184 ? -11.442 -12.621 19.767 1.00 91.44 184 SER A O 1
ATOM 1421 N N . ALA A 1 185 ? -13.625 -13.146 19.740 1.00 89.44 185 ALA A N 1
ATOM 1422 C CA . ALA A 1 185 ? -13.979 -12.187 18.694 1.00 89.44 185 ALA A CA 1
ATOM 1423 C C . ALA A 1 185 ? -13.776 -10.739 19.165 1.00 89.44 185 ALA A C 1
ATOM 1425 O O . ALA A 1 185 ? -13.185 -9.934 18.443 1.00 89.44 185 ALA A O 1
ATOM 1426 N N . TYR A 1 186 ? -14.171 -10.446 20.406 1.00 90.31 186 TYR A N 1
ATOM 1427 C CA . TYR A 1 186 ? -13.944 -9.146 21.028 1.00 90.31 186 TYR A CA 1
ATOM 1428 C C . TYR A 1 186 ? -12.452 -8.804 21.124 1.00 90.31 186 TYR A C 1
ATOM 1430 O O . TYR A 1 186 ? -12.040 -7.736 20.668 1.00 90.31 186 TYR A O 1
ATOM 1438 N N . ILE A 1 187 ? -11.629 -9.722 21.645 1.00 89.44 187 ILE A N 1
ATOM 1439 C CA . ILE A 1 187 ? -10.175 -9.530 21.749 1.00 89.44 187 ILE A CA 1
ATOM 1440 C C . ILE A 1 187 ? -9.563 -9.276 20.370 1.00 89.44 187 ILE A C 1
ATOM 1442 O O . ILE A 1 187 ? -8.743 -8.376 20.238 1.00 89.44 187 ILE A O 1
ATOM 1446 N N . LEU A 1 188 ? -9.973 -10.010 19.332 1.00 91.19 188 LEU A N 1
ATOM 1447 C CA . LEU A 1 188 ? -9.459 -9.800 17.976 1.00 91.19 188 LEU A CA 1
ATOM 1448 C C . LEU A 1 188 ? -9.804 -8.412 17.418 1.00 91.19 188 LEU A C 1
ATOM 1450 O O . LEU A 1 188 ? -8.973 -7.812 16.734 1.00 91.19 188 LEU A O 1
ATOM 1454 N N . ARG A 1 189 ? -11.002 -7.877 17.700 1.00 92.62 189 ARG A N 1
ATOM 1455 C CA . ARG A 1 189 ? -11.341 -6.495 17.318 1.00 92.62 189 ARG A CA 1
ATOM 1456 C C . ARG A 1 189 ? -10.514 -5.483 18.098 1.00 92.62 189 ARG A C 1
ATOM 1458 O O . ARG A 1 189 ? -9.963 -4.573 17.489 1.00 92.62 189 ARG A O 1
ATOM 1465 N N . LEU A 1 190 ? -10.410 -5.659 19.413 1.00 88.62 190 LEU A N 1
ATOM 1466 C CA . LEU A 1 190 ? -9.634 -4.776 20.279 1.00 88.62 190 LEU A CA 1
ATOM 1467 C C . LEU A 1 190 ? -8.156 -4.737 19.860 1.00 88.62 190 LEU A C 1
ATOM 1469 O O . LEU A 1 190 ? -7.559 -3.667 19.760 1.00 88.62 190 LEU A O 1
ATOM 1473 N N . GLU A 1 191 ? -7.590 -5.902 19.549 1.00 90.19 191 GLU A N 1
ATOM 1474 C CA . GLU A 1 191 ? -6.206 -6.049 19.109 1.00 90.19 191 GLU A CA 1
ATOM 1475 C C . GLU A 1 191 ? -5.946 -5.358 17.774 1.00 90.19 191 GLU A C 1
ATOM 1477 O O . GLU A 1 191 ? -4.922 -4.701 17.613 1.00 90.19 191 GLU A O 1
ATOM 1482 N N . ARG A 1 192 ? -6.890 -5.443 16.831 1.00 89.38 192 ARG A N 1
ATOM 1483 C CA . ARG A 1 192 ? -6.775 -4.754 15.542 1.00 89.38 192 ARG A CA 1
ATOM 1484 C C . ARG A 1 192 ? -6.616 -3.243 15.726 1.00 89.38 192 ARG A C 1
ATOM 1486 O O . ARG A 1 192 ? -5.723 -2.656 15.122 1.00 89.38 192 ARG A O 1
ATOM 1493 N N . VAL A 1 193 ? -7.434 -2.633 16.587 1.00 86.62 193 VAL A N 1
ATOM 1494 C CA . VAL A 1 193 ? -7.372 -1.185 16.855 1.00 86.62 193 VAL A CA 1
ATOM 1495 C C . VAL A 1 193 ? -6.052 -0.810 17.543 1.00 86.62 193 VAL A C 1
ATOM 1497 O O . VAL A 1 193 ? -5.422 0.182 17.175 1.00 86.62 193 VAL A O 1
ATOM 1500 N N . LEU A 1 194 ? -5.575 -1.629 18.488 1.00 85.88 194 LEU A N 1
ATOM 1501 C CA . LEU A 1 194 ? -4.278 -1.428 19.149 1.00 85.88 194 LEU A CA 1
ATOM 1502 C C . LEU A 1 194 ? -3.093 -1.524 18.179 1.00 85.88 194 LEU A C 1
ATOM 1504 O O . LEU A 1 194 ? -2.178 -0.705 18.247 1.00 85.88 194 LEU A O 1
ATOM 1508 N N . GLN A 1 195 ? -3.110 -2.486 17.255 1.00 85.94 195 GLN A N 1
ATOM 1509 C CA . GLN A 1 195 ? -2.073 -2.629 16.230 1.00 85.94 195 GLN A CA 1
ATOM 1510 C C . GLN A 1 195 ? -2.035 -1.420 15.292 1.00 85.94 195 GLN A C 1
ATOM 1512 O O . GLN A 1 195 ? -0.954 -0.955 14.932 1.00 85.94 195 GLN A O 1
ATOM 1517 N N . GLN A 1 196 ? -3.199 -0.870 14.938 1.00 83.06 196 GLN A N 1
ATOM 1518 C CA . GLN A 1 196 ? -3.284 0.358 14.147 1.00 83.06 196 GLN A CA 1
ATOM 1519 C C . GLN A 1 196 ? -2.733 1.570 14.917 1.00 83.06 196 GLN A C 1
ATOM 1521 O O . GLN A 1 196 ? -1.990 2.358 14.337 1.00 83.06 196 GLN A O 1
ATOM 1526 N N . LEU A 1 197 ? -3.022 1.691 16.221 1.00 81.88 197 LEU A N 1
ATOM 1527 C CA . LEU A 1 197 ? -2.453 2.741 17.083 1.00 81.88 197 LEU A CA 1
ATOM 1528 C C . LEU A 1 197 ? -0.931 2.652 17.180 1.00 81.88 197 LEU A C 1
ATOM 1530 O O . LEU A 1 197 ? -0.246 3.665 17.048 1.00 81.88 197 LEU A O 1
ATOM 1534 N N . ALA A 1 198 ? -0.402 1.445 17.378 1.00 79.44 198 ALA A N 1
ATOM 1535 C CA . ALA A 1 198 ? 1.035 1.210 17.444 1.00 79.44 198 ALA A CA 1
ATOM 1536 C C . ALA A 1 198 ? 1.723 1.531 16.105 1.00 79.44 198 ALA A C 1
ATOM 1538 O O . ALA A 1 198 ? 2.763 2.185 16.089 1.00 79.44 198 ALA A O 1
ATOM 1539 N N . ALA A 1 199 ? 1.119 1.142 14.976 1.00 76.38 199 ALA A N 1
ATOM 1540 C CA . ALA A 1 199 ? 1.648 1.427 13.642 1.00 76.38 199 ALA A CA 1
ATOM 1541 C C . ALA A 1 199 ? 1.690 2.932 13.310 1.00 76.38 199 ALA A C 1
ATOM 1543 O O . ALA A 1 199 ? 2.565 3.363 12.563 1.00 76.38 199 ALA A O 1
ATOM 1544 N N . GLN A 1 200 ? 0.778 3.728 13.877 1.00 71.94 200 GLN A N 1
ATOM 1545 C CA . GLN A 1 200 ? 0.754 5.192 13.745 1.00 71.94 200 GLN A CA 1
ATOM 1546 C C . GLN A 1 200 ? 1.647 5.909 14.778 1.00 71.94 200 GLN A C 1
ATOM 1548 O O . GLN A 1 200 ? 1.677 7.136 14.815 1.00 71.94 200 GLN A O 1
ATOM 1553 N N . GLY A 1 201 ? 2.360 5.172 15.640 1.00 69.00 201 GLY A N 1
ATOM 1554 C CA . GLY A 1 201 ? 3.178 5.749 16.713 1.00 69.00 201 GLY A CA 1
ATOM 1555 C C . GLY A 1 201 ? 2.368 6.359 17.864 1.00 69.00 201 GLY A C 1
ATOM 1556 O O . GLY A 1 201 ? 2.931 7.062 18.699 1.00 69.00 201 GLY A O 1
ATOM 1557 N N . GLY A 1 202 ? 1.059 6.093 17.927 1.00 64.81 202 GLY A N 1
ATOM 1558 C CA . GLY A 1 202 ? 0.159 6.642 18.943 1.00 64.81 202 GLY A CA 1
ATOM 1559 C C . GLY A 1 202 ? 0.283 5.980 20.319 1.00 64.81 202 GLY A C 1
ATOM 1560 O O . GLY A 1 202 ? -0.168 6.553 21.305 1.00 64.81 202 GLY A O 1
ATOM 1561 N N . LEU A 1 203 ? 0.886 4.787 20.405 1.00 68.06 203 LEU A N 1
ATOM 1562 C CA . LEU A 1 203 ? 1.134 4.061 21.656 1.00 68.06 203 LEU A CA 1
ATOM 1563 C C . LEU A 1 203 ? 2.442 3.264 21.572 1.00 68.06 203 LEU A C 1
ATOM 1565 O O . LEU A 1 203 ? 2.717 2.623 20.556 1.00 68.06 203 LEU A O 1
ATOM 1569 N N . THR A 1 204 ? 3.213 3.232 22.662 1.00 71.06 204 THR A N 1
ATOM 1570 C CA . THR A 1 204 ? 4.295 2.248 22.819 1.00 71.06 204 THR A CA 1
ATOM 1571 C C . THR A 1 204 ? 3.712 0.863 23.111 1.00 71.06 204 THR A C 1
ATOM 1573 O O . THR A 1 204 ? 2.567 0.729 23.550 1.00 71.06 204 THR A O 1
ATOM 1576 N N . TRP A 1 205 ? 4.497 -0.194 22.891 1.00 65.38 205 TRP A N 1
ATOM 1577 C CA . TRP A 1 205 ? 4.064 -1.573 23.143 1.00 65.38 205 TRP A CA 1
ATOM 1578 C C . TRP A 1 205 ? 3.649 -1.808 24.611 1.00 65.38 205 TRP A C 1
ATOM 1580 O O . TRP A 1 205 ? 2.676 -2.517 24.872 1.00 65.38 205 TRP A O 1
ATOM 1590 N N . GLU A 1 206 ? 4.327 -1.157 25.562 1.00 69.62 206 GLU A N 1
ATOM 1591 C CA . GLU A 1 206 ? 3.999 -1.203 26.995 1.00 69.62 206 GLU A CA 1
ATOM 1592 C C . GLU A 1 206 ? 2.652 -0.533 27.281 1.00 69.62 206 GLU A C 1
ATOM 1594 O O . GLU A 1 206 ? 1.807 -1.083 27.994 1.00 69.62 206 GLU A O 1
ATOM 1599 N N . MET A 1 207 ? 2.408 0.630 26.668 1.00 67.94 207 MET A N 1
ATOM 1600 C CA . MET A 1 207 ? 1.140 1.350 26.788 1.00 67.94 207 MET A CA 1
ATOM 1601 C C . MET A 1 207 ? -0.011 0.571 26.147 1.00 67.94 207 MET A C 1
ATOM 1603 O O . MET A 1 207 ? -1.096 0.517 26.722 1.00 67.94 207 MET A O 1
ATOM 1607 N N . ALA A 1 208 ? 0.222 -0.087 25.007 1.00 69.88 208 ALA A N 1
ATOM 1608 C CA . ALA A 1 208 ? -0.763 -0.951 24.361 1.00 69.88 208 ALA A CA 1
ATOM 1609 C C . ALA A 1 208 ? -1.128 -2.159 25.244 1.00 69.88 208 ALA A C 1
ATOM 1611 O O . ALA A 1 208 ? -2.306 -2.492 25.378 1.00 69.88 208 ALA A O 1
ATOM 1612 N N . GLY A 1 209 ? -0.140 -2.776 25.905 1.00 74.38 209 GLY A N 1
ATOM 1613 C CA . GLY A 1 209 ? -0.366 -3.863 26.862 1.00 74.38 209 GLY A CA 1
ATOM 1614 C C . GLY A 1 209 ? -1.195 -3.425 28.074 1.00 74.38 209 GLY A C 1
ATOM 1615 O O . GLY A 1 209 ? -2.164 -4.096 28.441 1.00 74.38 209 GLY A O 1
ATOM 1616 N N . LYS A 1 210 ? -0.871 -2.265 28.656 1.00 76.62 210 LYS A N 1
ATOM 1617 C CA . LYS A 1 210 ? -1.624 -1.683 29.778 1.00 76.62 210 LYS A CA 1
ATOM 1618 C C . LYS A 1 210 ? -3.052 -1.308 29.374 1.00 76.62 210 LYS A C 1
ATOM 1620 O O . LYS A 1 210 ? -3.997 -1.677 30.070 1.00 76.62 210 LYS A O 1
ATOM 1625 N N . ALA A 1 211 ? -3.215 -0.651 28.226 1.00 71.38 211 ALA A N 1
ATOM 1626 C CA . ALA A 1 211 ? -4.517 -0.276 27.686 1.00 71.38 211 ALA A CA 1
ATOM 1627 C C . ALA A 1 211 ? -5.396 -1.515 27.439 1.00 71.38 211 ALA A C 1
ATOM 1629 O O . ALA A 1 211 ? -6.563 -1.535 27.832 1.00 71.38 211 ALA A O 1
ATOM 1630 N N . ARG A 1 212 ? -4.823 -2.593 26.878 1.00 77.50 212 ARG A N 1
ATOM 1631 C CA . ARG A 1 212 ? -5.512 -3.880 26.688 1.00 77.50 212 ARG A CA 1
ATOM 1632 C C . ARG A 1 212 ? -6.067 -4.418 28.008 1.00 77.50 212 ARG A C 1
ATOM 1634 O O . ARG A 1 212 ? -7.243 -4.764 28.073 1.00 77.50 212 ARG A O 1
ATOM 1641 N N . LEU A 1 213 ? -5.247 -4.473 29.060 1.00 79.69 213 LEU A N 1
ATOM 1642 C CA . LEU A 1 213 ? -5.672 -4.978 30.371 1.00 79.69 213 LEU A CA 1
ATOM 1643 C C . LEU A 1 213 ? -6.801 -4.138 30.974 1.00 79.69 213 LEU A C 1
ATOM 1645 O O . LEU A 1 213 ? -7.787 -4.702 31.449 1.00 79.69 213 LEU A O 1
ATOM 1649 N N . GLN A 1 214 ? -6.694 -2.811 30.900 1.00 79.25 214 GLN A N 1
ATOM 1650 C CA . GLN A 1 214 ? -7.719 -1.904 31.416 1.00 79.25 214 GLN A CA 1
ATOM 1651 C C . GLN A 1 214 ? -9.054 -2.074 30.684 1.00 79.25 214 GLN A C 1
ATOM 1653 O O . GLN A 1 214 ? -10.100 -2.175 31.325 1.00 79.25 214 GLN A O 1
ATOM 1658 N N . GLN A 1 215 ? -9.031 -2.175 29.354 1.00 79.94 215 GLN A N 1
ATOM 1659 C CA . GLN A 1 215 ? -10.258 -2.310 28.571 1.00 79.94 215 GLN A CA 1
ATOM 1660 C C . GLN A 1 215 ? -10.922 -3.681 28.768 1.00 79.94 215 GLN A C 1
ATOM 1662 O O . GLN A 1 215 ? -12.150 -3.781 28.835 1.00 79.94 215 GLN A O 1
ATOM 1667 N N . LEU A 1 216 ? -10.129 -4.745 28.947 1.00 82.56 216 LEU A N 1
ATOM 1668 C CA . LEU A 1 216 ? -10.651 -6.051 29.347 1.00 82.56 216 LEU A CA 1
ATOM 1669 C C . LEU A 1 216 ? -11.322 -5.965 30.724 1.00 82.56 216 LEU A C 1
ATOM 1671 O O . LEU A 1 216 ? -12.497 -6.306 30.836 1.00 82.56 216 LEU A O 1
ATOM 1675 N N . GLN A 1 217 ? -10.642 -5.430 31.741 1.00 77.25 217 GLN A N 1
ATOM 1676 C CA . GLN A 1 217 ? -11.210 -5.265 33.086 1.00 77.25 217 GLN A CA 1
ATOM 1677 C C . GLN A 1 217 ? -12.518 -4.461 33.077 1.00 77.25 217 GLN A C 1
ATOM 1679 O O . GLN A 1 217 ? -13.500 -4.880 33.691 1.00 77.25 217 GLN A O 1
ATOM 1684 N N . HIS A 1 218 ? -12.568 -3.356 32.329 1.00 72.19 218 HIS A N 1
ATOM 1685 C CA . HIS A 1 218 ? -13.765 -2.527 32.210 1.00 72.19 218 HIS A CA 1
ATOM 1686 C C . HIS A 1 218 ? -14.915 -3.259 31.496 1.00 72.19 218 HIS A C 1
ATOM 1688 O O . HIS A 1 218 ? -16.057 -3.233 31.957 1.00 72.19 218 HIS A O 1
ATOM 1694 N N . SER A 1 219 ? -14.627 -3.972 30.401 1.00 66.44 219 SER A N 1
ATOM 1695 C CA . SER A 1 219 ? -15.641 -4.747 29.671 1.00 66.44 219 SER A CA 1
ATOM 1696 C C . SER A 1 219 ? -16.235 -5.896 30.498 1.00 66.44 219 SER A C 1
ATOM 1698 O O . SER A 1 219 ? -17.451 -6.087 30.491 1.00 66.44 219 SER A O 1
ATOM 1700 N N . PHE A 1 220 ? -15.411 -6.605 31.279 1.00 65.00 220 PHE A N 1
ATOM 1701 C CA . PHE A 1 220 ? -15.880 -7.644 32.199 1.00 65.00 220 PHE A CA 1
ATOM 1702 C C . PHE A 1 220 ? -16.667 -7.050 33.378 1.00 65.00 220 PHE A C 1
ATOM 1704 O O . PHE A 1 220 ? -17.688 -7.613 33.769 1.00 65.00 220 PHE A O 1
ATOM 1711 N N . GLY A 1 221 ? -16.263 -5.884 33.895 1.00 60.03 221 GLY A N 1
ATOM 1712 C CA . GLY A 1 221 ? -17.000 -5.159 34.935 1.00 60.03 221 GLY A CA 1
ATOM 1713 C C . GLY A 1 221 ? -18.406 -4.726 34.498 1.00 60.03 221 GLY A C 1
ATOM 1714 O O . GLY A 1 221 ? -19.362 -4.889 35.255 1.00 60.03 221 GLY A O 1
ATOM 1715 N N . MET A 1 222 ? -18.569 -4.257 33.254 1.00 55.59 222 MET A N 1
ATOM 1716 C CA . MET A 1 222 ? -19.884 -3.876 32.712 1.00 55.59 222 MET A CA 1
ATOM 1717 C C . MET A 1 222 ? -20.802 -5.074 32.415 1.00 55.59 222 MET A C 1
ATOM 1719 O O . MET A 1 222 ? -22.022 -4.932 32.490 1.00 55.59 222 MET A O 1
ATOM 1723 N N . LEU A 1 223 ? -20.251 -6.259 32.117 1.00 52.38 223 LEU A N 1
ATOM 1724 C CA . LEU A 1 223 ? -21.048 -7.478 31.911 1.00 52.38 223 LEU A CA 1
ATOM 1725 C C . LEU A 1 223 ? -21.599 -8.060 33.225 1.00 52.38 223 LEU A C 1
ATOM 1727 O O . LEU A 1 223 ? -22.675 -8.656 33.229 1.00 52.38 223 LEU A O 1
ATOM 1731 N N . VAL A 1 224 ? -20.874 -7.885 34.334 1.00 55.50 224 VAL A N 1
ATOM 1732 C CA . VAL A 1 224 ? -21.266 -8.380 35.668 1.00 55.50 224 VAL A CA 1
ATOM 1733 C C . VAL A 1 224 ? -22.226 -7.409 36.381 1.00 55.50 224 VAL A C 1
ATOM 1735 O O . VAL A 1 224 ? -22.973 -7.816 37.266 1.00 55.50 224 VAL A O 1
ATOM 1738 N N . GLY A 1 225 ? -22.271 -6.141 35.962 1.00 45.88 225 GLY A N 1
ATOM 1739 C CA . GLY A 1 225 ? -23.044 -5.066 36.594 1.00 45.88 225 GLY A CA 1
ATOM 1740 C C . GLY A 1 225 ? -24.454 -4.800 36.047 1.00 45.88 225 GLY A C 1
ATOM 1741 O O . GLY A 1 225 ? -24.924 -3.673 36.172 1.00 45.88 225 GLY A O 1
ATOM 1742 N N . GLN A 1 226 ? -25.148 -5.762 35.428 1.00 39.41 226 GLN A N 1
ATOM 1743 C CA . GLN A 1 226 ? -26.578 -5.596 35.109 1.00 39.41 226 GLN A CA 1
ATOM 1744 C C . GLN A 1 226 ? -27.426 -5.937 36.351 1.00 39.41 226 GLN A C 1
ATOM 1746 O O . GLN A 1 226 ? -27.572 -7.124 36.656 1.00 39.41 226 GLN A O 1
ATOM 1751 N N . PRO A 1 227 ? -28.015 -4.962 37.078 1.00 39.31 227 PRO A N 1
ATOM 1752 C CA . PRO A 1 227 ? -28.999 -5.285 38.098 1.00 39.31 227 PRO A CA 1
ATOM 1753 C C . PRO A 1 227 ? -30.205 -5.928 37.415 1.00 39.31 227 PRO A C 1
ATOM 1755 O O . PRO A 1 227 ? -30.833 -5.350 36.524 1.00 39.31 227 PRO A O 1
ATOM 1758 N N . LYS A 1 228 ? -30.514 -7.154 37.834 1.00 43.00 228 LYS A N 1
ATOM 1759 C CA . LYS A 1 228 ? -31.763 -7.823 37.499 1.00 43.00 228 LYS A CA 1
ATOM 1760 C C . LYS A 1 228 ? -32.875 -6.958 38.085 1.00 43.00 228 LYS A C 1
ATOM 1762 O O . LYS A 1 228 ? -32.987 -6.828 39.300 1.00 43.00 228 LYS A O 1
ATOM 1767 N N . LEU A 1 229 ? -33.628 -6.283 37.221 1.00 42.09 229 LEU A N 1
ATOM 1768 C CA . LEU A 1 229 ? -34.863 -5.625 37.627 1.00 42.09 229 LEU A CA 1
ATOM 1769 C C . LEU A 1 229 ? -35.857 -6.738 37.963 1.00 42.09 229 LEU A C 1
ATOM 1771 O O . LEU A 1 229 ? -36.607 -7.194 37.102 1.00 42.09 229 LEU A O 1
ATOM 1775 N N . ASP A 1 230 ? -35.802 -7.218 39.203 1.00 41.66 230 ASP A N 1
ATOM 1776 C CA . ASP A 1 230 ? -36.825 -8.088 39.761 1.00 41.66 230 ASP A CA 1
ATOM 1777 C C . ASP A 1 230 ? -38.099 -7.253 39.910 1.00 41.66 230 ASP A C 1
ATOM 1779 O O . ASP A 1 230 ? -38.239 -6.403 40.794 1.00 41.66 230 ASP A O 1
ATOM 1783 N N . GLY A 1 231 ? -39.010 -7.458 38.960 1.00 40.53 231 GLY A N 1
ATOM 1784 C CA . GLY A 1 231 ? -40.347 -6.893 38.975 1.00 40.53 231 GLY A CA 1
ATOM 1785 C C . GLY A 1 231 ? -41.107 -7.391 40.199 1.00 40.53 231 GLY A C 1
ATOM 1786 O O . GLY A 1 231 ? -41.437 -8.570 40.300 1.00 40.53 231 GLY A O 1
ATOM 1787 N N . LYS A 1 232 ? -41.397 -6.470 41.118 1.00 42.03 232 LYS A N 1
ATOM 1788 C CA . LYS A 1 232 ? -42.456 -6.632 42.113 1.00 42.03 232 LYS A CA 1
ATOM 1789 C C . LYS A 1 232 ? -43.804 -6.389 41.436 1.00 42.03 232 LYS A C 1
ATOM 1791 O O . LYS A 1 232 ? -44.054 -5.283 40.957 1.00 42.03 232 LYS A O 1
ATOM 1796 N N . CYS A 1 233 ? -44.654 -7.409 41.448 1.00 40.47 233 CYS A N 1
ATOM 1797 C CA . CYS A 1 233 ? -46.085 -7.235 41.667 1.00 40.47 233 CYS A CA 1
ATOM 1798 C C . CYS A 1 233 ? -46.381 -7.690 43.095 1.00 40.47 233 CYS A C 1
ATOM 1800 O O . CYS A 1 233 ? -45.783 -8.712 43.506 1.00 40.47 233 CYS A O 1
#

Nearest PDB structures (foldseek):
  8rb3-assembly1_A  TM=6.023E-01  e=3.356E-08  Mus musculus
  8uyo-assembly1_1  TM=5.913E-01  e=1.760E-08  Homo sapiens
  7asl-assembly1_O  TM=3.749E-01  e=1.248E+00  Human immunodeficiency virus 1
  7lga-assembly1_B  TM=5.846E-01  e=6.615E+00  Homo sapiens
  8k2p-assembly1_A  TM=1.636E-01  e=2.651E+00  Colletotrichum tofieldiae

Solvent-accessible surface area (backbone atoms only — not comparable to full-atom values): 15246 Å² total; per-residue (Å²): 136,88,87,88,80,86,83,85,84,79,84,80,78,92,73,83,91,81,87,84,82,83,85,86,82,88,84,85,88,87,85,88,81,88,84,84,87,86,89,81,86,80,92,78,91,79,92,80,70,83,83,72,74,70,79,74,52,68,66,56,55,50,47,52,51,50,50,50,60,70,68,44,75,50,70,73,74,68,66,68,77,75,68,72,62,43,30,76,54,85,78,74,54,92,93,53,67,56,54,66,61,45,49,53,52,46,53,57,51,58,69,72,48,95,66,56,71,67,56,53,42,52,53,55,59,70,20,40,33,75,57,40,43,56,55,53,50,53,51,38,72,79,38,79,82,64,49,63,68,58,50,53,54,54,46,43,75,73,58,37,84,76,75,48,49,67,58,41,51,54,49,49,78,66,61,61,70,52,93,91,55,50,70,68,61,40,50,53,54,51,49,51,44,49,52,53,26,40,74,67,68,63,39,53,74,69,54,45,53,52,51,51,53,53,52,50,54,51,40,55,51,61,70,72,64,67,78,79,82,77,80,82,129

InterPro domains:
  IPR026523 Paraneoplastic antigen Ma [PTHR23095] (37-216)
  IPR048270 Paraneoplastic antigen Ma-like, C-terminal domain [PF14893] (86-216)

Organism: Alligator mississippiensis (NCBI:txid8496)

Radius of gyration: 32.64 Å; Cα contacts (8 Å, |Δi|>4): 112; chains: 1; bounding box: 108×52×86 Å